Protein AF-A0A6A5GQJ5-F1 (afdb_monomer)

Structure (mmCIF, N/CA/C/O backbone):
data_AF-A0A6A5GQJ5-F1
#
_entry.id   AF-A0A6A5GQJ5-F1
#
loop_
_atom_site.group_PDB
_atom_site.id
_atom_site.type_symbol
_atom_site.label_atom_id
_atom_site.label_alt_id
_atom_site.label_comp_id
_atom_site.label_asym_id
_atom_site.label_entity_id
_atom_site.label_seq_id
_atom_site.pdbx_PDB_ins_code
_atom_site.Cartn_x
_atom_site.Cartn_y
_atom_site.Cartn_z
_atom_site.occupancy
_atom_site.B_iso_or_equiv
_atom_site.auth_seq_id
_atom_site.auth_comp_id
_atom_site.auth_asym_id
_atom_site.auth_atom_id
_atom_site.pdbx_PDB_model_num
ATOM 1 N N . MET A 1 1 ? 40.543 30.269 -75.747 1.00 40.38 1 MET A N 1
ATOM 2 C CA . MET A 1 1 ? 39.965 30.747 -74.471 1.00 40.38 1 MET A CA 1
ATOM 3 C C . MET A 1 1 ? 39.571 29.529 -73.646 1.00 40.38 1 MET A C 1
ATOM 5 O O . MET A 1 1 ? 38.671 28.810 -74.055 1.00 40.38 1 MET A O 1
ATOM 9 N N . ALA A 1 2 ? 40.295 29.225 -72.567 1.00 36.84 2 ALA A N 1
ATOM 10 C CA . ALA A 1 2 ? 40.010 28.065 -71.721 1.00 36.84 2 ALA A CA 1
ATOM 11 C C . ALA A 1 2 ? 39.085 28.476 -70.566 1.00 36.84 2 ALA A C 1
ATOM 13 O O . ALA A 1 2 ? 39.407 29.385 -69.804 1.00 36.84 2 ALA A O 1
ATOM 14 N N . VAL A 1 3 ? 37.930 27.817 -70.457 1.00 44.56 3 VAL A N 1
ATOM 15 C CA . VAL A 1 3 ? 36.966 28.002 -69.363 1.00 44.56 3 VAL A CA 1
ATOM 16 C C . VAL A 1 3 ? 37.614 27.539 -68.049 1.00 44.56 3 VAL A C 1
ATOM 18 O O . VAL A 1 3 ? 38.081 26.396 -67.987 1.00 44.56 3 VAL A O 1
ATOM 21 N N . PRO A 1 4 ? 37.658 28.365 -66.987 1.00 45.44 4 PRO A N 1
ATOM 22 C CA . PRO A 1 4 ? 38.284 27.961 -65.738 1.00 45.44 4 PRO A CA 1
ATOM 23 C C . PRO A 1 4 ? 37.435 26.884 -65.053 1.00 45.44 4 PRO A C 1
ATOM 25 O O . PRO A 1 4 ? 36.290 27.114 -64.655 1.00 45.44 4 PRO A O 1
ATOM 28 N N . ARG A 1 5 ? 38.010 25.683 -64.910 1.00 51.69 5 ARG A N 1
ATOM 29 C CA . ARG A 1 5 ? 37.449 24.592 -64.103 1.00 51.69 5 ARG A CA 1
ATOM 30 C C . ARG A 1 5 ? 37.358 25.062 -62.649 1.00 51.69 5 ARG A C 1
ATOM 32 O O . ARG A 1 5 ? 38.384 25.259 -62.000 1.00 51.69 5 ARG A O 1
ATOM 39 N N . ARG A 1 6 ? 36.135 25.238 -62.131 1.00 50.97 6 ARG A N 1
ATOM 40 C CA . ARG A 1 6 ? 35.896 25.460 -60.694 1.00 50.97 6 ARG A CA 1
ATOM 41 C C . ARG A 1 6 ? 36.585 24.347 -59.902 1.00 50.97 6 ARG A C 1
ATOM 43 O O . ARG A 1 6 ? 36.427 23.174 -60.231 1.00 50.97 6 ARG A O 1
ATOM 50 N N . SER A 1 7 ? 37.364 24.712 -58.884 1.00 52.75 7 SER A N 1
ATOM 51 C CA . SER A 1 7 ? 38.154 23.741 -58.129 1.00 52.75 7 SER A CA 1
ATOM 52 C C . SER A 1 7 ? 37.238 22.764 -57.379 1.00 52.75 7 SER A C 1
ATOM 54 O O . SER A 1 7 ? 36.313 23.166 -56.667 1.00 52.75 7 SER A O 1
ATOM 56 N N . ASN A 1 8 ? 37.513 21.462 -57.514 1.00 58.44 8 ASN A N 1
ATOM 57 C CA . ASN A 1 8 ? 36.807 20.381 -56.810 1.00 58.44 8 ASN A CA 1
ATOM 58 C C . ASN A 1 8 ? 36.740 20.609 -55.288 1.00 58.44 8 ASN A C 1
ATOM 60 O O . ASN A 1 8 ? 35.796 20.171 -54.636 1.00 58.44 8 ASN A O 1
ATOM 64 N N . ALA A 1 9 ? 37.693 21.357 -54.724 1.00 56.34 9 ALA A N 1
ATOM 65 C CA . ALA A 1 9 ? 37.729 21.717 -53.311 1.00 56.34 9 ALA A CA 1
ATOM 66 C C . ALA A 1 9 ? 36.534 22.585 -52.874 1.00 56.34 9 ALA A C 1
ATOM 68 O O . ALA A 1 9 ? 36.009 22.400 -51.778 1.00 56.34 9 ALA A O 1
ATOM 69 N N . GLN A 1 10 ? 36.068 23.506 -53.723 1.00 59.09 10 GLN A N 1
ATOM 70 C CA . GLN A 1 10 ? 34.941 24.385 -53.395 1.00 59.09 10 GLN A CA 1
ATOM 71 C C . GLN A 1 10 ? 33.600 23.638 -53.468 1.00 59.09 10 GLN A C 1
ATOM 73 O O . GLN A 1 10 ? 32.701 23.892 -52.668 1.00 59.09 10 GLN A O 1
ATOM 78 N N . SER A 1 11 ? 33.486 22.673 -54.386 1.00 61.00 11 SER A N 1
ATOM 79 C CA . SER A 1 11 ? 32.325 21.780 -54.489 1.00 61.00 11 SER A CA 1
ATOM 80 C C . SER A 1 11 ? 32.270 20.784 -53.322 1.00 61.00 11 SER A C 1
ATOM 82 O O . SER A 1 11 ? 31.215 20.617 -52.713 1.00 61.00 11 SER A O 1
ATOM 84 N N . MET A 1 12 ? 33.416 20.218 -52.929 1.00 58.31 12 MET A N 1
ATOM 85 C CA . MET A 1 12 ? 33.531 19.325 -51.770 1.00 58.31 12 MET A CA 1
ATOM 86 C C . MET A 1 12 ? 33.254 20.028 -50.436 1.00 58.31 12 MET A C 1
ATOM 88 O O . MET A 1 12 ? 32.604 19.446 -49.571 1.00 58.31 12 MET A O 1
ATOM 92 N N . ARG A 1 13 ? 33.685 21.288 -50.264 1.00 66.50 13 ARG A N 1
ATOM 93 C CA . ARG A 1 13 ? 33.354 22.080 -49.065 1.00 66.50 13 ARG A CA 1
ATOM 94 C C . ARG A 1 13 ? 31.853 22.324 -48.933 1.00 66.50 13 ARG A C 1
ATOM 96 O O . ARG A 1 13 ? 31.311 22.065 -47.868 1.00 66.50 13 ARG A O 1
ATOM 103 N N . ARG A 1 14 ? 31.169 22.698 -50.021 1.00 67.19 14 ARG A N 1
ATOM 104 C CA . ARG A 1 14 ? 29.704 22.865 -50.017 1.00 67.19 14 ARG A CA 1
ATOM 105 C C . ARG A 1 14 ? 28.973 21.559 -49.703 1.00 67.19 14 ARG A C 1
ATOM 107 O O . ARG A 1 14 ? 28.019 21.570 -48.938 1.00 67.19 14 ARG A O 1
ATOM 114 N N . LEU A 1 15 ? 29.441 20.429 -50.237 1.00 63.41 15 LEU A N 1
ATOM 115 C CA . LEU A 1 15 ? 28.898 19.101 -49.917 1.00 63.41 15 LEU A CA 1
ATOM 116 C C . LEU A 1 15 ? 29.061 18.745 -48.432 1.00 63.41 15 LEU A C 1
ATOM 118 O O . LEU A 1 15 ? 28.127 18.235 -47.819 1.00 63.41 15 LEU A O 1
ATOM 122 N N . MET A 1 16 ? 30.223 19.039 -47.846 1.00 65.62 16 MET A N 1
ATOM 123 C CA . MET A 1 16 ? 30.492 18.820 -46.421 1.00 65.62 16 MET A CA 1
ATOM 124 C C . MET A 1 16 ? 29.670 19.751 -45.521 1.00 65.62 16 MET A C 1
ATOM 126 O O . MET A 1 16 ? 29.183 19.315 -44.483 1.00 65.62 16 MET A O 1
ATOM 130 N N . GLU A 1 17 ? 29.494 21.015 -45.910 1.00 72.81 17 GLU A N 1
ATOM 131 C CA . GLU A 1 17 ? 28.665 21.990 -45.191 1.00 72.81 17 GLU A CA 1
ATOM 132 C C . GLU A 1 17 ? 27.184 21.608 -45.240 1.00 72.81 17 GLU A C 1
ATOM 134 O O . GLU A 1 17 ? 26.543 21.563 -44.195 1.00 72.81 17 GLU A O 1
ATOM 139 N N . MET A 1 18 ? 26.668 21.210 -46.408 1.00 67.56 18 MET A N 1
ATOM 140 C CA . MET A 1 18 ? 25.304 20.689 -46.544 1.00 67.56 18 MET A CA 1
ATOM 141 C C . MET A 1 18 ? 25.095 19.407 -45.734 1.00 67.56 18 MET A C 1
ATOM 143 O O . MET A 1 18 ? 24.030 19.215 -45.152 1.00 67.56 18 MET A O 1
ATOM 147 N N . LYS A 1 19 ? 26.103 18.526 -45.675 1.00 64.69 19 LYS A N 1
ATOM 148 C CA . LYS A 1 19 ? 26.047 17.309 -44.858 1.00 64.69 19 LYS A CA 1
ATOM 149 C C . LYS A 1 19 ? 26.016 17.645 -43.365 1.00 64.69 19 LYS A C 1
ATOM 151 O O . LYS A 1 19 ? 25.159 17.124 -42.667 1.00 64.69 19 LYS A O 1
ATOM 156 N N . LYS A 1 20 ? 26.856 18.579 -42.907 1.00 68.06 20 LYS A N 1
ATOM 157 C CA . LYS A 1 20 ? 26.864 19.063 -41.516 1.00 68.06 20 LYS A CA 1
ATOM 158 C C . LYS A 1 20 ? 25.584 19.801 -41.128 1.00 68.06 20 LYS A C 1
ATOM 160 O O . LYS A 1 20 ? 25.113 19.639 -40.011 1.00 68.06 20 LYS A O 1
ATOM 165 N N . GLU A 1 21 ? 25.013 20.613 -42.016 1.00 64.75 21 GLU A N 1
ATOM 166 C CA . GLU A 1 21 ? 23.711 21.251 -41.780 1.00 64.75 21 GLU A CA 1
ATOM 167 C C . GLU A 1 21 ? 22.582 20.228 -41.708 1.00 64.75 21 GLU A C 1
ATOM 169 O O . GLU A 1 21 ? 21.674 20.375 -40.894 1.00 64.75 21 GLU A O 1
ATOM 174 N N . LYS A 1 22 ? 22.632 19.191 -42.548 1.00 59.47 22 LYS A N 1
ATOM 175 C CA . LYS A 1 22 ? 21.657 18.104 -42.527 1.00 59.47 22 LYS A CA 1
ATOM 176 C C . LYS A 1 22 ? 21.783 17.267 -41.255 1.00 59.47 22 LYS A C 1
ATOM 178 O O . LYS A 1 22 ? 20.766 17.013 -40.629 1.00 59.47 22 LYS A O 1
ATOM 183 N N . GLU A 1 23 ? 23.003 16.943 -40.834 1.00 55.94 23 GLU A N 1
ATOM 184 C CA . GLU A 1 23 ? 23.295 16.254 -39.569 1.00 55.94 23 GLU A CA 1
ATOM 185 C C . GLU A 1 23 ? 22.835 17.088 -38.361 1.00 55.94 23 GLU A C 1
ATOM 187 O O . GLU A 1 23 ? 22.141 16.566 -37.497 1.00 55.94 23 GLU A O 1
ATOM 192 N N . LYS A 1 24 ? 23.096 18.404 -38.339 1.00 59.88 24 LYS A N 1
ATOM 193 C CA . LYS A 1 24 ? 22.596 19.301 -37.279 1.00 59.88 24 LYS A CA 1
ATOM 194 C C . LYS A 1 24 ? 21.072 19.408 -37.247 1.00 59.88 24 LYS A C 1
ATOM 196 O O . LYS A 1 24 ? 20.485 19.385 -36.172 1.00 59.88 24 LYS A O 1
ATOM 201 N N . LYS A 1 25 ? 20.422 19.527 -38.409 1.00 57.03 25 LYS A N 1
ATOM 202 C CA . LYS A 1 25 ? 18.953 19.552 -38.499 1.00 57.03 25 LYS A CA 1
ATOM 203 C C . LYS A 1 25 ? 18.345 18.209 -38.104 1.00 57.03 25 LYS A C 1
ATOM 205 O O . LYS A 1 25 ? 17.280 18.198 -37.502 1.00 57.03 25 LYS A O 1
ATOM 210 N N . GLU A 1 26 ? 18.999 17.096 -38.427 1.00 55.31 26 GLU A N 1
ATOM 211 C CA . GLU A 1 26 ? 18.594 15.759 -37.992 1.00 55.31 26 GLU A CA 1
ATOM 212 C C . GLU A 1 26 ? 18.759 15.600 -36.472 1.00 55.31 26 GLU A C 1
ATOM 214 O O . GLU A 1 26 ? 17.816 15.139 -35.843 1.00 55.31 26 GLU A O 1
ATOM 219 N N . GLU A 1 27 ? 19.847 16.083 -35.860 1.00 53.62 27 GLU A N 1
ATOM 220 C CA . GLU A 1 27 ? 20.038 16.093 -34.396 1.00 53.62 27 GLU A CA 1
ATOM 221 C C . GLU A 1 27 ? 19.019 16.986 -33.664 1.00 53.62 27 GLU A C 1
ATOM 223 O O . GLU A 1 27 ? 18.474 16.609 -32.624 1.00 53.62 27 GLU A O 1
ATOM 228 N N . GLU A 1 28 ? 18.729 18.172 -34.199 1.00 56.31 28 GLU A N 1
ATOM 229 C CA . GLU A 1 28 ? 17.751 19.104 -33.626 1.00 56.31 28 GLU A CA 1
ATOM 230 C C . GLU A 1 28 ? 16.314 18.567 -33.764 1.00 56.31 28 GLU A C 1
ATOM 232 O O . GLU A 1 28 ? 15.511 18.654 -32.832 1.00 56.31 28 GLU A O 1
ATOM 237 N N . TYR A 1 29 ? 16.005 17.925 -34.895 1.00 55.72 29 TYR A N 1
ATOM 238 C CA . TYR A 1 29 ? 14.722 17.269 -35.152 1.00 55.72 29 TYR A CA 1
ATOM 239 C C . TYR A 1 29 ? 14.556 15.969 -34.353 1.00 55.72 29 TYR A C 1
ATOM 241 O O . TYR A 1 29 ? 13.459 15.670 -33.888 1.00 55.72 29 TYR A O 1
ATOM 249 N N . GLU A 1 30 ? 15.633 15.213 -34.138 1.00 53.03 30 GLU A N 1
ATOM 250 C CA . GLU A 1 30 ? 15.632 14.006 -33.315 1.00 53.03 30 GLU A CA 1
ATOM 251 C C . GLU A 1 30 ? 15.437 14.356 -31.836 1.00 53.03 30 GLU A C 1
ATOM 253 O O . GLU A 1 30 ? 14.787 13.596 -31.126 1.00 53.03 30 GLU A O 1
ATOM 258 N N . ASN A 1 31 ? 15.898 15.523 -31.366 1.00 52.84 31 ASN A N 1
ATOM 259 C CA . ASN A 1 31 ? 15.748 15.999 -29.982 1.00 52.84 31 ASN A CA 1
ATOM 260 C C . ASN A 1 31 ? 14.409 16.671 -29.642 1.00 52.84 31 ASN A C 1
ATOM 262 O O . ASN A 1 31 ? 14.115 16.864 -28.460 1.00 52.84 31 ASN A O 1
ATOM 266 N N . ARG A 1 32 ? 13.565 16.958 -30.634 1.00 60.09 32 ARG A N 1
ATOM 267 C CA . ARG A 1 32 ? 12.245 17.562 -30.431 1.00 60.09 32 ARG A CA 1
ATOM 268 C C . ARG A 1 32 ? 11.226 16.539 -29.909 1.00 60.09 32 ARG A C 1
ATOM 270 O O . ARG A 1 32 ? 11.157 15.413 -30.395 1.00 60.09 32 ARG A O 1
ATOM 277 N N . ILE A 1 33 ? 10.411 16.940 -28.930 1.00 57.16 33 ILE A N 1
ATOM 278 C CA . ILE A 1 33 ? 9.284 16.126 -28.448 1.00 57.16 33 ILE A CA 1
ATOM 279 C C . ILE A 1 33 ? 8.172 16.168 -29.509 1.00 57.16 33 ILE A C 1
ATOM 281 O O . ILE A 1 33 ? 7.728 17.271 -29.849 1.00 57.16 33 ILE A O 1
ATOM 285 N N . PRO A 1 34 ? 7.717 15.013 -30.032 1.00 62.88 34 PRO A N 1
ATOM 286 C CA . PRO A 1 34 ? 6.643 14.980 -31.011 1.00 62.88 34 PRO A CA 1
ATOM 287 C C . PRO A 1 34 ? 5.318 15.399 -30.368 1.00 62.88 34 PRO A C 1
ATOM 289 O O . PRO A 1 34 ? 4.983 15.021 -29.245 1.00 62.88 34 PRO A O 1
ATOM 292 N N . THR A 1 35 ? 4.552 16.195 -31.096 1.00 65.75 35 THR A N 1
ATOM 293 C CA . THR A 1 35 ? 3.187 16.577 -30.740 1.00 65.75 35 THR A CA 1
ATOM 294 C C . THR A 1 35 ? 2.240 15.386 -30.882 1.00 65.75 35 TH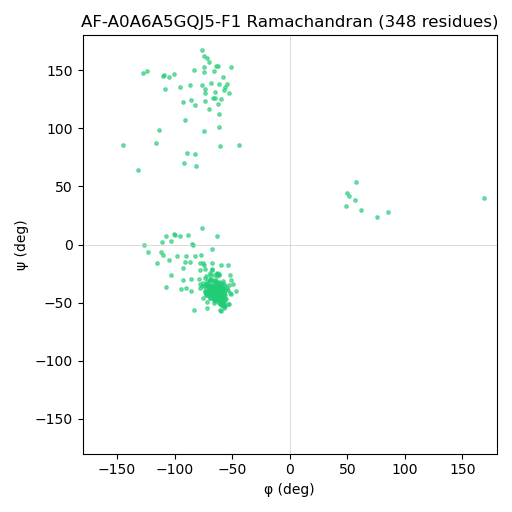R A C 1
ATOM 296 O O . THR A 1 35 ? 2.478 14.465 -31.665 1.00 65.75 35 THR A O 1
ATOM 299 N N . LEU A 1 36 ? 1.105 15.422 -30.175 1.00 59.03 36 LEU A N 1
ATOM 300 C CA . LEU A 1 36 ? 0.073 14.384 -30.287 1.00 59.03 36 LEU A CA 1
ATOM 301 C C . LEU A 1 36 ? -0.379 14.170 -31.744 1.00 59.03 36 LEU A C 1
ATOM 303 O O . LEU A 1 36 ? -0.592 13.038 -32.167 1.00 59.03 36 LEU A O 1
ATOM 307 N N . ALA A 1 37 ? -0.469 15.246 -32.532 1.00 64.44 37 ALA A N 1
ATOM 308 C CA . ALA A 1 37 ? -0.822 15.176 -33.947 1.00 64.44 37 ALA A CA 1
ATOM 309 C C . ALA A 1 37 ? 0.221 14.405 -34.777 1.00 64.44 37 ALA A C 1
ATOM 311 O O . ALA A 1 37 ? -0.154 13.597 -35.627 1.00 64.44 37 ALA A O 1
ATOM 312 N N . GLU A 1 38 ? 1.513 14.608 -34.510 1.00 66.12 38 GLU A N 1
ATOM 313 C CA . GLU A 1 38 ? 2.607 13.880 -35.166 1.00 66.12 38 GLU A CA 1
ATOM 314 C C . GLU A 1 38 ? 2.590 12.395 -34.772 1.00 66.12 38 GLU A C 1
ATOM 316 O O . GLU A 1 38 ? 2.702 11.532 -35.640 1.00 66.12 38 GLU A O 1
ATOM 321 N N . MET A 1 39 ? 2.340 12.078 -33.498 1.00 66.19 39 MET A N 1
ATOM 322 C CA . MET A 1 39 ? 2.230 10.691 -33.024 1.00 66.19 39 MET A CA 1
ATOM 323 C C . MET A 1 39 ? 1.040 9.945 -33.638 1.00 66.19 39 MET A C 1
ATOM 325 O O . MET A 1 39 ? 1.181 8.818 -34.119 1.00 66.19 39 MET A O 1
ATOM 329 N N . CYS A 1 40 ? -0.142 10.569 -33.650 1.00 69.12 40 CYS A N 1
ATOM 330 C CA . CYS A 1 40 ? -1.332 9.990 -34.269 1.00 69.12 40 CYS A CA 1
ATOM 331 C C . CYS A 1 40 ? -1.127 9.779 -35.775 1.00 69.12 40 CYS A C 1
ATOM 333 O O . CYS A 1 40 ? -1.502 8.731 -36.304 1.00 69.12 40 CYS A O 1
ATOM 335 N N . SER A 1 41 ? -0.480 10.731 -36.452 1.00 74.00 41 SER A N 1
ATOM 336 C CA . SER A 1 41 ? -0.187 10.649 -37.887 1.00 74.00 41 SER A CA 1
ATOM 337 C C . SER A 1 41 ? 0.833 9.554 -38.210 1.00 74.00 41 SER A C 1
ATOM 339 O O . SER A 1 41 ? 0.627 8.794 -39.156 1.00 74.00 41 SER A O 1
ATOM 341 N N . SER A 1 42 ? 1.881 9.392 -37.395 1.00 75.38 42 SER A N 1
ATOM 342 C CA . SER A 1 42 ? 2.863 8.303 -37.524 1.00 75.38 42 SER A CA 1
ATOM 343 C C . SER A 1 42 ? 2.251 6.923 -37.273 1.00 75.38 42 SER A C 1
ATOM 345 O O . SER A 1 42 ? 2.510 5.985 -38.032 1.00 75.38 42 SER A O 1
ATOM 347 N N . SER A 1 43 ? 1.382 6.792 -36.266 1.00 75.94 43 SER A N 1
ATOM 348 C CA . SER A 1 43 ? 0.665 5.541 -35.981 1.00 75.94 43 SER A CA 1
ATOM 349 C C . SER A 1 43 ? -0.284 5.157 -37.121 1.00 75.94 43 SER A C 1
ATOM 351 O O . SER A 1 43 ? -0.292 4.011 -37.589 1.00 75.94 43 SER A O 1
ATOM 353 N N . PHE A 1 44 ? -1.028 6.137 -37.643 1.00 77.81 44 PHE A N 1
ATOM 354 C CA . PHE A 1 44 ? -1.892 5.951 -38.803 1.00 77.81 44 PHE A CA 1
ATOM 355 C C . PHE A 1 44 ? -1.091 5.552 -40.051 1.00 77.81 44 PHE A C 1
ATOM 357 O O . PHE A 1 44 ? -1.413 4.551 -40.694 1.00 77.81 44 PHE A O 1
ATOM 364 N N . ALA A 1 45 ? -0.007 6.271 -40.359 1.00 79.25 45 ALA A N 1
ATOM 365 C CA . ALA A 1 45 ? 0.859 5.987 -41.502 1.00 79.25 45 ALA A CA 1
ATOM 366 C C . ALA A 1 45 ? 1.495 4.590 -41.414 1.00 79.25 45 ALA A C 1
ATOM 368 O O . ALA A 1 45 ? 1.511 3.853 -42.399 1.00 79.25 45 ALA A O 1
ATOM 369 N N . THR A 1 46 ? 1.949 4.185 -40.226 1.00 78.94 46 THR A N 1
ATOM 370 C CA . THR A 1 46 ? 2.525 2.854 -39.975 1.00 78.94 46 THR A CA 1
ATOM 371 C C . THR A 1 46 ? 1.497 1.744 -40.174 1.00 78.94 46 THR A C 1
ATOM 373 O O . THR A 1 46 ? 1.782 0.721 -40.801 1.00 78.94 46 THR A O 1
ATOM 376 N N . THR A 1 47 ? 0.283 1.944 -39.663 1.00 78.75 47 THR A N 1
ATOM 377 C CA . THR A 1 47 ? -0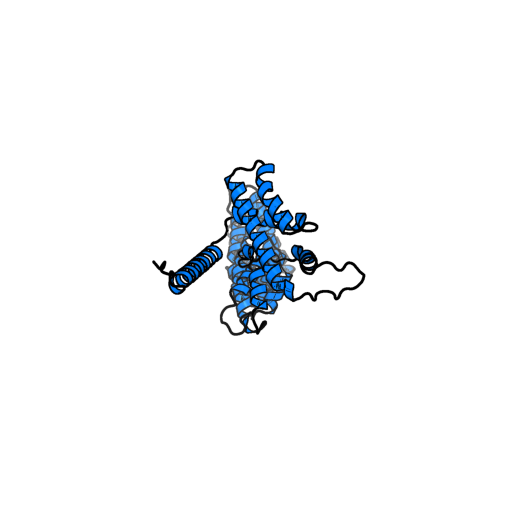.819 0.984 -39.805 1.00 78.75 47 THR A CA 1
ATOM 378 C C . THR A 1 47 ? -1.223 0.836 -41.268 1.00 78.75 47 THR A C 1
ATOM 380 O O . THR A 1 47 ? -1.350 -0.283 -41.771 1.00 78.75 47 THR A O 1
ATOM 383 N N . LEU A 1 48 ? -1.357 1.955 -41.984 1.00 78.00 48 LEU A N 1
ATOM 384 C CA . LEU A 1 48 ? -1.670 1.952 -43.408 1.00 78.00 48 LEU A CA 1
ATOM 385 C C . LEU A 1 48 ? -0.570 1.255 -44.219 1.00 78.00 48 LEU A C 1
ATOM 387 O O . LEU A 1 48 ? -0.873 0.401 -45.053 1.00 78.00 48 LEU A O 1
ATOM 391 N N . PHE A 1 49 ? 0.697 1.562 -43.929 1.00 80.69 49 PHE A N 1
ATOM 392 C CA . PHE A 1 49 ? 1.848 0.920 -44.555 1.00 80.69 49 PHE A CA 1
ATOM 393 C C . PHE A 1 49 ? 1.820 -0.595 -44.348 1.00 80.69 49 PHE A C 1
ATOM 395 O O . PHE A 1 49 ? 1.834 -1.332 -45.330 1.00 80.69 49 PHE A O 1
ATOM 402 N N . ARG A 1 50 ? 1.687 -1.077 -43.104 1.00 77.50 50 ARG A N 1
ATOM 403 C CA . ARG A 1 50 ? 1.624 -2.517 -42.787 1.00 77.50 50 ARG A CA 1
ATOM 404 C C . ARG A 1 50 ? 0.487 -3.231 -43.516 1.00 77.50 50 ARG A C 1
ATOM 406 O O . ARG A 1 50 ? 0.690 -4.323 -44.046 1.00 77.50 50 ARG A O 1
ATOM 413 N N . ASN A 1 51 ? -0.683 -2.601 -43.593 1.00 75.88 51 ASN A N 1
ATOM 414 C CA . ASN A 1 51 ? -1.847 -3.178 -44.261 1.00 75.88 51 ASN A CA 1
ATOM 415 C C . ASN A 1 51 ? -1.677 -3.251 -45.786 1.00 75.88 51 ASN A C 1
ATOM 417 O O . ASN A 1 51 ? -2.119 -4.215 -46.411 1.00 75.88 51 ASN A O 1
ATOM 421 N N . LYS A 1 52 ? -1.035 -2.251 -46.399 1.00 75.81 52 LYS A N 1
ATOM 422 C CA . LYS A 1 52 ? -0.927 -2.130 -47.861 1.00 75.81 52 LYS A CA 1
ATOM 423 C C . LYS A 1 52 ? 0.334 -2.777 -48.445 1.00 75.81 52 LYS A C 1
ATOM 425 O O . LYS A 1 52 ? 0.295 -3.266 -49.574 1.00 75.81 52 LYS A O 1
ATOM 430 N N . ILE A 1 53 ? 1.439 -2.821 -47.698 1.00 74.06 53 ILE A N 1
ATOM 431 C CA . ILE A 1 53 ? 2.740 -3.303 -48.191 1.00 74.06 53 ILE A CA 1
ATOM 432 C C . ILE A 1 53 ? 2.799 -4.828 -48.366 1.00 74.06 53 ILE A C 1
ATOM 434 O O . ILE A 1 53 ? 3.592 -5.328 -49.166 1.00 74.06 53 ILE A O 1
ATOM 438 N N . ARG A 1 54 ? 1.917 -5.573 -47.679 1.00 63.88 54 ARG A N 1
ATOM 439 C CA . ARG A 1 54 ? 1.924 -7.047 -47.600 1.00 63.88 54 ARG A CA 1
ATOM 440 C C . ARG A 1 54 ? 2.037 -7.743 -48.961 1.00 63.88 54 ARG A C 1
ATOM 442 O O . ARG A 1 54 ? 2.700 -8.768 -49.055 1.00 63.88 54 ARG A O 1
ATOM 449 N N . TRP A 1 55 ? 1.454 -7.161 -50.013 1.00 61.41 55 TRP A N 1
ATOM 450 C CA . TRP A 1 55 ? 1.512 -7.704 -51.378 1.00 61.41 55 TRP A CA 1
ATOM 451 C C . TRP A 1 55 ? 2.019 -6.707 -52.435 1.00 61.41 55 TRP A C 1
ATOM 453 O O . TRP A 1 55 ? 2.200 -7.092 -53.587 1.00 61.41 55 TRP A O 1
ATOM 463 N N . ARG A 1 56 ? 2.353 -5.457 -52.069 1.00 70.19 56 ARG A N 1
ATOM 464 C CA . ARG A 1 56 ? 2.783 -4.390 -53.007 1.00 70.19 56 ARG A CA 1
ATOM 465 C C . ARG A 1 56 ? 4.267 -4.030 -52.897 1.00 70.19 56 ARG A C 1
ATOM 467 O O . ARG A 1 56 ? 4.823 -4.052 -51.800 1.00 70.19 56 ARG A O 1
ATOM 474 N N . LYS A 1 57 ? 4.913 -3.680 -54.017 1.00 73.75 57 LYS A N 1
ATOM 475 C CA . LYS A 1 57 ? 6.294 -3.172 -53.987 1.00 73.75 57 LYS A CA 1
ATOM 476 C C . LYS A 1 57 ? 6.335 -1.827 -53.265 1.00 73.75 57 LYS A C 1
ATOM 478 O O . LYS A 1 57 ? 5.391 -1.042 -53.344 1.00 73.75 57 LYS A O 1
ATOM 483 N N . LEU A 1 58 ? 7.458 -1.537 -52.609 1.00 73.25 58 LEU A N 1
ATOM 484 C CA . LEU A 1 58 ? 7.656 -0.283 -51.878 1.00 73.25 58 LEU A CA 1
ATOM 485 C C . LEU A 1 58 ? 7.515 0.955 -52.784 1.00 73.25 58 LEU A C 1
ATOM 487 O O . LEU A 1 58 ? 7.015 1.984 -52.344 1.00 73.25 58 LEU A O 1
ATOM 491 N N . THR A 1 59 ? 7.916 0.846 -54.055 1.00 76.12 59 THR A N 1
ATOM 492 C CA . THR A 1 59 ? 7.769 1.897 -55.077 1.00 76.12 59 THR A CA 1
ATOM 493 C C . THR A 1 59 ? 6.314 2.176 -55.429 1.00 76.12 59 THR A C 1
ATOM 495 O O . THR A 1 59 ? 5.928 3.336 -55.540 1.00 76.12 59 THR A O 1
ATOM 498 N N . ASP A 1 60 ? 5.508 1.123 -55.559 1.00 78.25 60 ASP A N 1
ATOM 499 C CA . ASP A 1 60 ? 4.100 1.224 -55.949 1.00 78.25 60 ASP A CA 1
ATO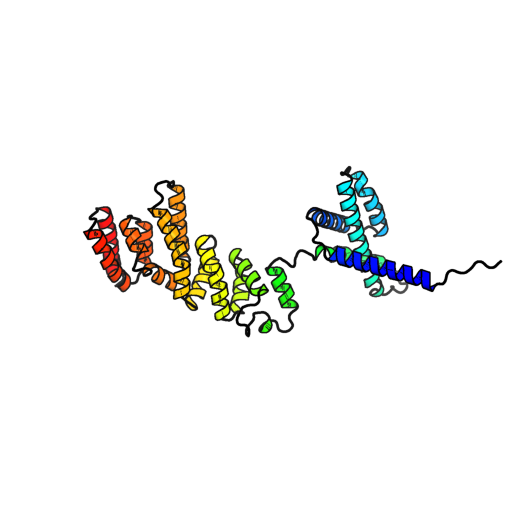M 500 C C . ASP A 1 60 ? 3.291 1.820 -54.796 1.00 78.25 60 ASP A C 1
ATOM 502 O O . ASP A 1 60 ? 2.467 2.709 -54.995 1.00 78.25 60 ASP A O 1
ATOM 506 N N . LEU A 1 61 ? 3.605 1.396 -53.566 1.00 76.06 61 LEU A N 1
ATOM 507 C CA . LEU A 1 61 ? 3.030 1.984 -52.364 1.00 76.06 61 LEU A CA 1
ATOM 508 C C . LEU A 1 61 ? 3.447 3.452 -52.206 1.00 76.06 61 LEU A C 1
ATOM 510 O O . LEU A 1 61 ? 2.609 4.292 -51.907 1.00 76.06 61 LEU A O 1
ATOM 514 N N . ALA A 1 62 ? 4.715 3.793 -52.447 1.00 75.38 62 ALA A N 1
ATOM 515 C CA . ALA A 1 62 ? 5.174 5.181 -52.393 1.00 75.38 62 ALA A CA 1
ATOM 516 C C . ALA A 1 62 ? 4.463 6.082 -53.416 1.00 75.38 62 ALA A C 1
ATOM 518 O O . ALA A 1 62 ? 4.253 7.262 -53.144 1.00 75.38 62 ALA A O 1
ATOM 519 N N . PHE A 1 63 ? 4.095 5.537 -54.579 1.00 78.88 63 PHE A N 1
ATOM 520 C CA . PHE A 1 63 ? 3.324 6.258 -55.585 1.00 78.88 63 PHE A CA 1
ATOM 521 C C . PHE A 1 63 ? 1.869 6.464 -55.141 1.00 78.88 63 PHE A C 1
ATOM 523 O O . PHE A 1 63 ? 1.399 7.593 -55.143 1.00 78.88 63 PHE A O 1
ATOM 530 N N . GLU A 1 64 ? 1.180 5.415 -54.683 1.00 77.62 64 GLU A N 1
ATOM 531 C CA . GLU A 1 64 ? -0.206 5.497 -54.184 1.00 77.62 64 GLU A CA 1
ATOM 532 C C . GLU A 1 64 ? -0.334 6.457 -52.992 1.00 77.62 64 GLU A C 1
ATOM 534 O O . GLU A 1 64 ? -1.234 7.292 -52.959 1.00 77.62 64 GLU A O 1
ATOM 539 N N . LEU A 1 65 ? 0.599 6.395 -52.036 1.00 72.62 65 LEU A N 1
ATOM 540 C CA . LEU A 1 65 ? 0.564 7.233 -50.834 1.00 72.62 65 LEU A CA 1
ATOM 541 C C . LEU A 1 65 ? 0.688 8.733 -51.139 1.00 72.62 65 LEU A C 1
ATOM 543 O O . LEU A 1 65 ? 0.170 9.539 -50.371 1.00 72.62 65 LEU A O 1
ATOM 547 N N . ARG A 1 66 ? 1.302 9.118 -52.267 1.00 72.75 66 ARG A N 1
ATOM 548 C CA . ARG A 1 66 ? 1.361 10.524 -52.707 1.00 72.75 66 ARG A CA 1
ATOM 549 C C . ARG A 1 66 ? 0.009 11.081 -53.146 1.00 72.75 66 ARG A C 1
ATOM 551 O O . ARG A 1 66 ? -0.183 12.285 -53.054 1.00 72.75 66 ARG A O 1
ATOM 558 N N . TYR A 1 67 ? -0.899 10.224 -53.607 1.00 73.38 67 TYR A N 1
ATOM 559 C CA . TYR A 1 67 ? -2.235 10.611 -54.080 1.00 73.38 67 TYR A CA 1
ATOM 560 C C . TYR A 1 67 ? -3.342 10.258 -53.077 1.00 73.38 67 TYR A C 1
ATOM 562 O O . TYR A 1 67 ? -4.453 10.776 -53.156 1.00 73.38 67 TYR A O 1
ATOM 570 N N . PHE A 1 68 ? -3.027 9.428 -52.081 1.00 68.44 68 PHE A N 1
ATOM 571 C CA . PHE A 1 68 ? -3.955 8.976 -51.045 1.00 68.44 68 PHE A CA 1
ATOM 572 C C . PHE A 1 68 ? -4.583 10.124 -50.237 1.00 68.44 68 PHE A C 1
ATOM 574 O O . PHE A 1 68 ? -5.728 10.028 -49.796 1.00 68.44 68 PHE A O 1
ATOM 581 N N . SER A 1 69 ? -3.865 11.235 -50.045 1.00 64.38 69 SER A N 1
ATOM 582 C CA . SER A 1 69 ? -4.389 12.402 -49.326 1.00 64.38 69 SER A CA 1
ATOM 583 C C . SER A 1 69 ? -5.490 13.141 -50.090 1.00 64.38 69 SER A C 1
ATOM 585 O O . SER A 1 69 ? -6.370 13.734 -49.457 1.00 64.38 69 SER A O 1
ATOM 587 N N . ASP A 1 70 ? -5.448 13.100 -51.423 1.00 66.31 70 ASP A N 1
ATOM 588 C CA . ASP A 1 70 ? -6.372 13.820 -52.304 1.00 66.31 70 ASP A CA 1
ATOM 589 C C . ASP A 1 70 ? -7.723 13.100 -52.398 1.00 66.31 70 ASP A C 1
ATOM 591 O O . ASP A 1 70 ? -8.774 13.743 -52.415 1.00 66.31 70 ASP A O 1
ATOM 595 N N . GLU A 1 71 ? -7.716 11.765 -52.340 1.00 69.00 71 GLU A N 1
ATOM 596 C CA . GLU A 1 71 ? -8.928 10.933 -52.332 1.00 69.00 71 GLU A CA 1
ATOM 597 C C . GLU A 1 71 ? -9.766 11.110 -51.054 1.00 69.00 71 GLU A C 1
ATOM 599 O O . GLU A 1 71 ? -10.995 11.037 -51.093 1.00 69.00 71 GLU A O 1
ATOM 604 N N . LEU A 1 72 ? -9.120 11.391 -49.916 1.00 67.25 72 LEU A N 1
ATOM 605 C CA . LEU A 1 72 ? -9.772 11.481 -48.604 1.00 67.25 72 LEU A CA 1
ATOM 606 C C . LEU A 1 72 ? -10.404 12.850 -48.293 1.00 67.25 72 LEU A C 1
ATOM 608 O O . LEU A 1 72 ? -10.975 13.017 -47.216 1.00 67.25 72 LEU A O 1
ATOM 612 N N . LYS A 1 73 ? -10.308 13.834 -49.203 1.00 75.19 73 LYS A N 1
ATOM 613 C CA . LYS A 1 73 ? -10.833 15.209 -49.025 1.00 75.19 73 LYS A CA 1
ATOM 614 C C . LYS A 1 73 ? -10.436 15.860 -47.686 1.00 75.19 73 LYS A C 1
ATOM 616 O O . LYS A 1 73 ? -11.202 16.629 -47.104 1.00 75.19 73 LYS A O 1
ATOM 621 N N . LEU A 1 74 ? -9.250 15.538 -47.173 1.00 73.00 74 LEU A N 1
ATOM 622 C CA . LEU A 1 74 ? -8.783 16.044 -45.885 1.00 73.00 74 LEU A CA 1
ATOM 623 C C . LEU A 1 74 ? -8.357 17.521 -45.979 1.00 73.00 74 LEU A C 1
ATOM 625 O O . LEU A 1 74 ? -7.896 17.971 -47.028 1.00 73.00 74 LEU A O 1
ATOM 629 N N . PRO A 1 75 ? -8.430 18.287 -44.876 1.00 79.31 75 PRO A N 1
ATOM 630 C CA . PRO A 1 75 ? -7.841 19.620 -44.817 1.00 79.31 75 PRO A CA 1
ATOM 631 C C . PRO A 1 75 ? -6.339 19.602 -45.150 1.00 79.31 75 PRO A C 1
ATOM 633 O O . PRO A 1 75 ? -5.591 18.787 -44.604 1.00 79.31 75 PRO A O 1
ATOM 636 N N . LYS A 1 76 ? -5.877 20.551 -45.979 1.00 78.62 76 LYS A N 1
ATOM 637 C CA . LYS A 1 76 ? -4.471 20.663 -46.433 1.00 78.62 76 LYS A CA 1
ATOM 638 C C . LYS A 1 76 ? -3.410 20.542 -45.321 1.00 78.62 76 LYS A C 1
ATOM 640 O O . LYS A 1 76 ? -2.398 19.884 -45.558 1.00 78.62 76 LYS A O 1
ATOM 645 N N . PRO A 1 77 ? -3.592 21.118 -44.112 1.00 75.75 77 PRO A N 1
ATOM 646 C CA . PRO A 1 77 ? -2.618 20.957 -43.029 1.00 75.75 77 PRO A CA 1
ATOM 647 C C . PRO A 1 77 ? -2.465 19.502 -42.571 1.00 75.75 77 PRO A C 1
ATOM 649 O O . PRO A 1 77 ? -1.355 19.047 -42.322 1.00 75.75 77 PRO A O 1
ATOM 652 N N . ILE A 1 78 ? -3.572 18.758 -42.512 1.00 72.06 78 ILE A N 1
ATOM 653 C CA . ILE A 1 78 ? -3.587 17.348 -42.107 1.00 72.06 78 ILE A CA 1
ATOM 654 C C . ILE A 1 78 ? -2.997 16.478 -43.218 1.00 72.06 78 ILE A C 1
ATOM 656 O O . ILE A 1 78 ? -2.205 15.584 -42.934 1.00 72.06 78 ILE A O 1
ATOM 660 N N . GLN A 1 79 ? -3.316 16.777 -44.482 1.00 75.12 79 GLN A N 1
ATOM 661 C CA . GLN A 1 79 ? -2.709 16.102 -45.634 1.00 75.12 79 GLN A CA 1
ATOM 662 C C . GLN A 1 79 ? -1.184 16.217 -45.602 1.00 75.12 79 GLN A C 1
ATOM 664 O O . GLN A 1 79 ? -0.492 15.215 -45.754 1.00 75.12 79 GLN A O 1
ATOM 669 N N . LYS A 1 80 ? -0.662 17.421 -45.341 1.00 79.06 80 LYS A N 1
ATOM 670 C CA . LYS A 1 80 ? 0.780 17.662 -45.263 1.00 79.06 80 LYS A CA 1
ATOM 671 C C . LYS A 1 80 ? 1.443 16.836 -44.156 1.00 79.06 80 LYS A C 1
ATOM 673 O O . LYS A 1 80 ? 2.435 16.169 -44.425 1.00 79.06 80 LYS A O 1
ATOM 678 N N . ILE A 1 81 ? 0.871 16.827 -42.950 1.00 78.31 81 ILE A N 1
ATOM 679 C CA . ILE A 1 81 ? 1.409 16.055 -41.815 1.00 78.31 81 ILE A CA 1
ATOM 680 C C . ILE A 1 81 ? 1.385 14.549 -42.118 1.00 78.31 81 ILE A C 1
ATOM 682 O O . ILE A 1 81 ? 2.362 13.848 -41.868 1.00 78.31 81 ILE A O 1
ATOM 686 N N . LEU A 1 82 ? 0.293 14.042 -42.698 1.00 75.56 82 LEU A N 1
ATOM 687 C CA . LEU A 1 82 ? 0.179 12.629 -43.061 1.00 75.56 82 LEU A CA 1
ATOM 688 C C . LEU A 1 82 ? 1.181 12.225 -44.146 1.00 75.56 82 LEU A C 1
ATOM 690 O O . LEU A 1 82 ? 1.801 11.169 -44.024 1.00 75.56 82 LEU A O 1
ATOM 694 N N . LEU A 1 83 ? 1.368 13.058 -45.174 1.00 80.69 83 LEU A N 1
ATOM 695 C CA . LEU A 1 83 ? 2.363 12.830 -46.223 1.00 80.69 83 LEU A CA 1
ATOM 696 C C . LEU A 1 83 ? 3.778 12.785 -45.637 1.00 80.69 83 LEU A C 1
ATOM 698 O O . LEU A 1 83 ? 4.521 11.848 -45.918 1.00 80.69 83 LEU A O 1
ATOM 702 N N . GLU A 1 84 ? 4.125 13.726 -44.757 1.00 81.69 84 GLU A N 1
ATOM 703 C CA . GLU A 1 84 ? 5.418 13.741 -44.062 1.00 81.69 84 GLU A CA 1
ATOM 704 C C . GLU A 1 84 ? 5.617 12.473 -43.205 1.00 81.69 84 GLU A C 1
ATOM 706 O O . GLU A 1 84 ? 6.662 11.819 -43.280 1.00 81.69 84 GLU A O 1
ATOM 711 N N . SER A 1 85 ? 4.604 12.052 -42.437 1.00 79.25 85 SER A N 1
ATOM 712 C CA . SER A 1 85 ? 4.642 10.798 -41.667 1.00 79.25 85 SER A CA 1
ATOM 713 C C . SER A 1 85 ? 4.806 9.562 -42.563 1.00 79.25 85 SER A C 1
ATOM 715 O O . SER A 1 85 ? 5.564 8.652 -42.227 1.00 79.25 85 SER A O 1
ATOM 717 N N . MET A 1 86 ? 4.147 9.519 -43.722 1.00 81.06 86 MET A N 1
ATOM 718 C CA . MET A 1 86 ? 4.280 8.423 -44.688 1.00 81.06 86 MET A CA 1
ATOM 719 C C . MET A 1 86 ? 5.663 8.381 -45.338 1.00 81.06 86 MET A C 1
ATOM 721 O O . MET A 1 86 ? 6.252 7.307 -45.462 1.00 81.06 86 MET A O 1
ATOM 725 N N . GLU A 1 87 ? 6.218 9.530 -45.717 1.00 82.81 87 GLU A N 1
ATOM 726 C CA . GLU A 1 87 ? 7.578 9.621 -46.253 1.00 82.81 87 GLU A CA 1
ATOM 727 C C . GLU A 1 87 ? 8.615 9.120 -45.246 1.00 82.81 87 GLU A C 1
ATOM 729 O O . GLU A 1 87 ? 9.553 8.410 -45.618 1.00 82.81 87 GLU A O 1
ATOM 734 N N . ASN A 1 88 ? 8.406 9.405 -43.961 1.00 80.25 88 ASN A N 1
ATOM 735 C CA . ASN A 1 88 ? 9.259 8.928 -42.878 1.00 80.25 88 ASN A CA 1
ATOM 736 C C . ASN A 1 88 ? 9.235 7.396 -42.740 1.00 80.25 88 ASN A C 1
ATOM 738 O O . ASN A 1 88 ? 10.290 6.775 -42.594 1.00 80.25 88 ASN A O 1
ATOM 742 N N . VAL A 1 89 ? 8.053 6.782 -42.835 1.00 80.75 89 VAL A N 1
ATOM 743 C CA . VAL A 1 89 ? 7.878 5.320 -42.852 1.00 80.75 89 VAL A CA 1
ATOM 744 C C . VAL A 1 89 ? 8.567 4.710 -44.084 1.00 80.75 89 VAL A C 1
ATOM 746 O O . VAL A 1 89 ? 9.332 3.752 -43.977 1.00 80.75 89 VAL A O 1
ATOM 749 N N . LEU A 1 90 ? 8.396 5.305 -45.265 1.00 82.50 90 LEU A N 1
ATOM 750 C CA . LEU A 1 90 ? 9.055 4.832 -46.487 1.00 82.50 90 LEU A CA 1
ATOM 751 C C . LEU A 1 90 ? 10.585 4.952 -46.417 1.00 82.50 90 LEU A C 1
ATOM 753 O O . LEU A 1 90 ? 11.295 4.074 -46.908 1.00 82.50 90 LEU A O 1
ATOM 757 N N . ALA A 1 91 ? 11.108 6.021 -45.816 1.00 81.50 91 ALA A N 1
ATOM 758 C CA . ALA A 1 91 ? 12.542 6.219 -45.634 1.00 81.50 91 ALA A CA 1
ATOM 759 C C . ALA A 1 91 ? 13.153 5.160 -44.703 1.00 81.50 91 ALA A C 1
ATOM 761 O O . ALA A 1 91 ? 14.221 4.622 -44.998 1.00 81.50 91 ALA A O 1
ATOM 762 N N . GLU A 1 92 ? 12.461 4.814 -43.618 1.00 79.44 92 GLU A N 1
ATOM 763 C CA . GLU A 1 92 ? 12.911 3.788 -42.675 1.00 79.44 92 GLU A CA 1
ATOM 764 C C . GLU A 1 92 ? 12.878 2.382 -43.298 1.00 79.44 92 GLU A C 1
ATOM 766 O O . GLU A 1 92 ? 13.828 1.616 -43.120 1.00 79.44 92 GLU A O 1
ATOM 771 N N . ALA A 1 93 ? 11.853 2.071 -44.101 1.00 79.62 93 ALA A N 1
ATOM 772 C CA . ALA A 1 93 ? 11.802 0.834 -44.882 1.00 79.62 93 ALA A CA 1
ATOM 773 C C . ALA A 1 93 ? 12.978 0.745 -45.874 1.00 79.62 93 ALA A C 1
ATOM 775 O O . ALA A 1 93 ? 13.693 -0.255 -45.888 1.00 79.62 93 ALA A O 1
ATOM 776 N N . LYS A 1 94 ? 13.268 1.825 -46.618 1.00 80.81 94 LYS A N 1
ATOM 777 C CA . LYS A 1 94 ? 14.430 1.894 -47.529 1.00 80.81 94 LYS A CA 1
ATOM 778 C C . LYS A 1 94 ? 15.764 1.734 -46.798 1.00 80.81 94 LYS A C 1
ATOM 780 O O . LYS A 1 94 ? 16.663 1.062 -47.297 1.00 80.81 94 LYS A O 1
ATOM 785 N N . ARG A 1 95 ? 15.910 2.347 -45.619 1.00 80.94 95 ARG A N 1
ATOM 786 C CA . ARG A 1 95 ? 17.106 2.193 -44.778 1.00 80.94 95 ARG A CA 1
ATOM 787 C C . ARG A 1 95 ? 17.274 0.743 -44.329 1.00 80.94 95 ARG A C 1
ATOM 789 O O . ARG A 1 95 ? 18.391 0.231 -44.312 1.00 80.94 95 ARG A O 1
ATOM 796 N N . TRP A 1 96 ? 16.179 0.094 -43.937 1.00 77.81 96 TRP A N 1
ATOM 797 C CA . TRP A 1 96 ? 16.204 -1.302 -43.524 1.00 77.81 96 TRP A CA 1
ATOM 798 C C . TRP A 1 96 ? 16.550 -2.230 -44.688 1.00 77.81 96 TRP A C 1
ATOM 800 O O . TRP A 1 96 ? 17.410 -3.087 -44.502 1.00 77.81 96 TRP A O 1
ATOM 810 N N . ASP A 1 97 ? 15.983 -2.003 -45.877 1.00 74.62 97 ASP A N 1
ATOM 811 C CA . ASP A 1 97 ? 16.360 -2.734 -47.090 1.00 74.62 97 ASP A CA 1
ATOM 812 C C . ASP A 1 97 ? 17.858 -2.606 -47.352 1.00 74.62 97 ASP A C 1
ATOM 814 O O . ASP A 1 97 ? 18.556 -3.612 -47.431 1.00 74.62 97 ASP A O 1
ATOM 818 N N . ALA A 1 98 ? 18.378 -1.375 -47.397 1.00 76.38 98 ALA A N 1
ATOM 819 C CA . ALA A 1 98 ? 19.790 -1.116 -47.666 1.00 76.38 98 ALA A CA 1
ATOM 820 C C . ALA A 1 98 ? 20.725 -1.805 -46.658 1.00 76.38 98 ALA A C 1
ATOM 822 O O . ALA A 1 98 ? 21.776 -2.307 -47.039 1.00 76.38 98 ALA A O 1
ATOM 823 N N . LYS A 1 99 ? 20.337 -1.861 -45.378 1.00 77.44 99 LYS A N 1
ATOM 824 C CA . LYS A 1 99 ? 21.138 -2.493 -44.322 1.00 77.44 99 LYS A CA 1
ATOM 825 C C . LYS A 1 99 ? 21.150 -4.024 -44.403 1.00 77.44 99 LYS A C 1
ATOM 827 O O . LYS A 1 99 ? 22.131 -4.642 -44.004 1.00 77.44 99 LYS A O 1
ATOM 832 N N . HIS A 1 100 ? 20.055 -4.637 -44.840 1.00 68.38 100 HIS A N 1
ATOM 833 C CA . HIS A 1 100 ? 19.830 -6.079 -44.691 1.00 68.38 100 HIS A CA 1
ATOM 834 C C . HIS A 1 100 ? 19.852 -6.841 -46.025 1.00 68.38 100 HIS A C 1
ATOM 836 O O . HIS A 1 100 ? 19.850 -8.071 -46.018 1.00 68.38 100 HIS A O 1
ATOM 842 N N . LEU A 1 101 ? 19.929 -6.139 -47.163 1.00 71.50 101 LEU A N 1
ATOM 843 C CA . LEU A 1 101 ? 19.990 -6.718 -48.512 1.00 71.50 101 LEU A CA 1
ATOM 844 C C . LEU A 1 101 ? 21.155 -7.695 -48.704 1.00 71.50 101 LEU A C 1
ATOM 846 O O . LEU A 1 101 ? 21.008 -8.705 -49.393 1.00 71.50 101 LEU A O 1
ATOM 850 N N . GLU A 1 102 ? 22.296 -7.414 -48.078 1.00 68.50 102 GLU A N 1
ATOM 851 C CA . GLU A 1 102 ? 23.511 -8.228 -48.187 1.00 68.50 102 GLU A CA 1
ATOM 852 C C . GLU A 1 102 ? 23.435 -9.544 -47.399 1.00 68.50 102 GLU A C 1
ATOM 854 O O . GLU A 1 102 ? 24.183 -10.472 -47.692 1.00 68.50 102 GLU A O 1
ATOM 859 N N . MET A 1 103 ? 22.508 -9.668 -46.441 1.00 64.88 103 MET A N 1
ATOM 860 C CA . MET A 1 103 ? 22.374 -10.875 -45.611 1.00 64.88 103 MET A CA 1
ATOM 861 C C . MET A 1 103 ? 21.733 -12.053 -46.354 1.00 64.88 103 MET A C 1
ATOM 863 O O . MET A 1 103 ? 21.808 -13.190 -45.893 1.00 64.88 103 MET A O 1
ATOM 867 N N . PHE A 1 104 ? 21.088 -11.799 -47.492 1.00 64.69 104 PHE A N 1
ATOM 868 C CA . PHE A 1 104 ? 20.491 -12.840 -48.320 1.00 64.69 104 PHE A CA 1
ATOM 869 C C . PHE A 1 104 ? 21.475 -13.227 -49.427 1.00 64.69 104 PHE A C 1
ATOM 871 O O . PHE A 1 104 ? 22.067 -12.363 -50.075 1.00 64.69 104 PHE A O 1
ATOM 878 N N . VAL A 1 105 ? 21.650 -14.526 -49.673 1.00 61.31 105 VAL A N 1
ATOM 879 C CA . VAL A 1 105 ? 22.470 -15.062 -50.776 1.00 61.31 105 VAL A CA 1
ATOM 880 C C . VAL A 1 105 ? 21.596 -15.154 -52.032 1.00 61.31 105 VAL A C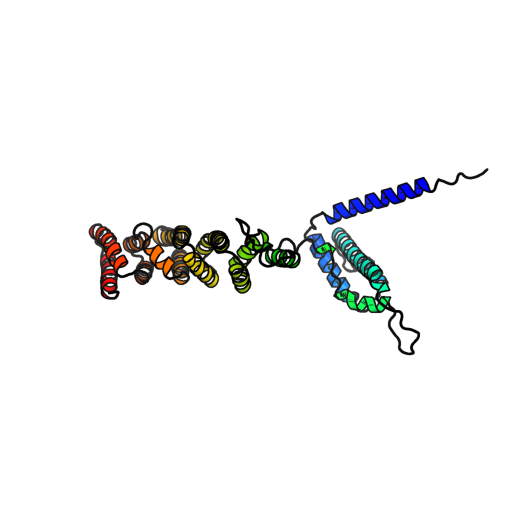 1
ATOM 882 O O . VAL A 1 105 ? 20.434 -15.542 -51.930 1.00 6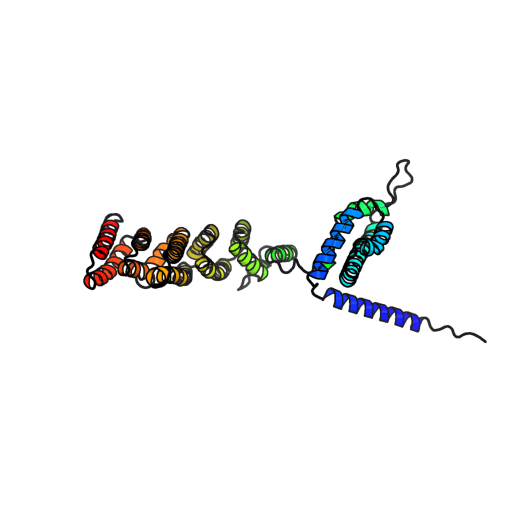1.31 105 VAL A O 1
ATOM 885 N N . GLU A 1 106 ? 22.100 -14.760 -53.215 1.00 59.94 106 GLU A N 1
ATOM 886 C CA . GLU A 1 106 ? 21.317 -14.962 -54.448 1.00 59.94 106 GLU A CA 1
ATOM 887 C C . GLU A 1 106 ? 21.199 -16.466 -54.700 1.00 59.94 106 GLU A C 1
ATOM 889 O O . GLU A 1 106 ? 22.224 -17.151 -54.735 1.00 59.94 106 GLU A O 1
ATOM 894 N N . PRO A 1 107 ? 19.983 -17.004 -54.874 1.00 54.53 107 PRO A N 1
ATOM 895 C CA . PRO A 1 107 ? 19.837 -18.402 -55.221 1.00 54.53 107 PRO A CA 1
ATOM 896 C C . PRO A 1 107 ? 20.498 -18.626 -56.584 1.00 54.53 107 PRO A C 1
ATOM 898 O O . PRO A 1 107 ? 20.123 -18.005 -57.581 1.00 54.53 107 PRO A O 1
ATOM 901 N N . SER A 1 108 ? 21.490 -19.518 -56.631 1.00 56.69 108 SER A N 1
ATOM 902 C CA . SER A 1 108 ? 22.046 -19.998 -57.893 1.00 56.69 108 SER A CA 1
ATOM 903 C C . SER A 1 108 ? 20.901 -20.543 -58.748 1.00 56.69 108 SER A C 1
ATOM 905 O O . SER A 1 108 ? 19.981 -21.169 -58.220 1.00 56.69 108 SER A O 1
ATOM 907 N N . LYS A 1 109 ? 20.924 -20.228 -60.053 1.00 55.81 109 LYS A N 1
ATOM 908 C CA . LYS A 1 109 ? 19.865 -20.485 -61.048 1.00 55.81 109 LYS A CA 1
ATOM 909 C C . LYS A 1 109 ? 19.277 -21.901 -60.921 1.00 55.81 109 LYS A C 1
ATOM 911 O O . LYS A 1 109 ? 19.694 -22.820 -61.619 1.00 55.81 109 LYS A O 1
ATOM 916 N N . SER A 1 110 ? 18.294 -22.086 -60.048 1.00 52.31 110 SER A N 1
ATOM 917 C CA . SER A 1 110 ? 17.596 -23.352 -59.850 1.00 52.31 110 SER A CA 1
ATOM 918 C C . SER A 1 110 ? 16.175 -23.213 -60.381 1.00 52.31 110 SER A C 1
ATOM 920 O O . SER A 1 110 ? 15.571 -22.144 -60.332 1.00 52.31 110 SER A O 1
ATOM 922 N N . ARG A 1 111 ? 15.646 -24.301 -60.951 1.00 50.03 111 ARG A N 1
ATOM 923 C CA . ARG A 1 111 ? 14.390 -24.362 -61.727 1.00 50.03 111 ARG A CA 1
ATOM 924 C C . ARG A 1 111 ? 13.105 -24.022 -60.941 1.00 50.03 111 ARG A C 1
ATOM 926 O O . ARG A 1 111 ? 12.013 -24.187 -61.476 1.00 50.03 111 ARG A O 1
ATOM 933 N N . ARG A 1 112 ? 13.193 -23.554 -59.693 1.00 53.53 112 ARG A N 1
ATOM 934 C CA . ARG A 1 112 ? 12.047 -23.095 -58.893 1.00 53.53 112 ARG A CA 1
ATOM 935 C C . ARG A 1 112 ? 12.121 -21.579 -58.763 1.00 53.53 112 ARG A C 1
ATOM 937 O O . ARG A 1 112 ? 13.193 -21.052 -58.495 1.00 53.53 112 ARG A O 1
ATOM 944 N N . ARG A 1 113 ? 10.994 -20.884 -58.970 1.00 52.75 113 ARG A N 1
ATOM 945 C CA . ARG A 1 113 ? 10.878 -19.418 -58.851 1.00 52.75 113 ARG A CA 1
ATOM 946 C C . ARG A 1 113 ? 11.229 -18.984 -57.424 1.00 52.75 113 ARG A C 1
ATOM 948 O O . ARG A 1 113 ? 10.348 -18.857 -56.581 1.00 52.75 113 ARG A O 1
ATOM 955 N N . ALA A 1 114 ? 12.511 -18.807 -57.143 1.00 57.06 114 ALA A N 1
ATOM 956 C CA . ALA A 1 114 ? 12.961 -18.185 -55.918 1.00 57.06 114 ALA A CA 1
ATOM 957 C C . ALA A 1 114 ? 12.681 -16.684 -56.031 1.00 57.06 114 ALA A C 1
ATOM 959 O O . ALA A 1 114 ? 12.969 -16.064 -57.058 1.00 57.06 114 ALA A O 1
ATOM 960 N N . LEU A 1 115 ? 12.053 -16.120 -55.001 1.00 58.84 115 LEU A N 1
ATOM 961 C CA . LEU A 1 115 ? 11.780 -14.691 -54.945 1.00 58.84 115 LEU A CA 1
ATOM 962 C C . LEU A 1 115 ? 13.114 -13.916 -54.954 1.00 58.84 115 LEU A C 1
ATOM 964 O O . LEU A 1 115 ? 14.055 -14.333 -54.273 1.00 58.84 115 LEU A O 1
ATOM 968 N N . PRO A 1 116 ? 13.221 -12.809 -55.711 1.00 64.50 116 PRO A N 1
ATOM 969 C CA . PRO A 1 116 ? 14.374 -11.910 -55.653 1.00 64.50 116 PRO A CA 1
ATOM 970 C C . PRO A 1 116 ? 14.705 -11.479 -54.212 1.00 64.50 116 PRO A C 1
ATOM 972 O O . PRO A 1 116 ? 13.809 -11.383 -53.376 1.00 64.50 116 PRO A O 1
ATOM 975 N N . LYS A 1 117 ? 15.970 -11.143 -53.913 1.00 64.25 117 LYS A N 1
ATOM 976 C CA . LYS A 1 117 ? 16.401 -10.691 -52.567 1.00 64.25 117 LYS A CA 1
ATOM 977 C C . LYS A 1 117 ? 15.541 -9.562 -51.997 1.00 64.25 117 LYS A C 1
ATOM 979 O O . LYS A 1 117 ? 15.162 -9.590 -50.830 1.00 64.25 117 LYS A O 1
ATOM 984 N N . SER A 1 118 ? 15.210 -8.592 -52.846 1.00 61.81 118 SER A N 1
ATOM 985 C CA . SER A 1 118 ? 14.352 -7.458 -52.503 1.00 61.81 118 SER A CA 1
ATOM 986 C C . SER A 1 118 ? 12.929 -7.875 -52.130 1.00 61.81 118 SER A C 1
ATOM 988 O O . SER A 1 118 ? 12.272 -7.164 -51.385 1.00 61.81 118 SER A O 1
ATOM 990 N N . GLU A 1 119 ? 12.454 -9.024 -52.609 1.00 64.50 119 GLU A N 1
ATOM 991 C CA . GLU A 1 119 ? 11.123 -9.559 -52.320 1.00 64.50 119 GLU A CA 1
ATOM 992 C C . GLU A 1 119 ? 11.093 -10.374 -51.017 1.00 64.50 119 GLU A C 1
ATOM 994 O O . GLU A 1 119 ? 10.084 -10.371 -50.318 1.00 64.50 119 GLU A O 1
ATOM 999 N N . LEU A 1 120 ? 12.209 -11.008 -50.639 1.00 67.44 120 LEU A N 1
ATOM 1000 C CA . LEU A 1 120 ? 12.350 -11.704 -49.351 1.00 67.44 120 LEU A CA 1
ATOM 1001 C C . LEU A 1 120 ? 12.373 -10.728 -48.172 1.00 67.44 120 LEU A C 1
ATOM 1003 O O . LEU A 1 120 ? 11.754 -10.975 -47.146 1.00 67.44 120 LEU A O 1
ATOM 1007 N N . LEU A 1 121 ? 13.034 -9.582 -48.330 1.00 67.75 121 LEU A N 1
ATOM 1008 C CA . LEU A 1 121 ? 13.045 -8.512 -47.329 1.00 67.75 121 LEU A CA 1
ATOM 1009 C C . LEU A 1 121 ? 11.624 -8.029 -46.977 1.00 67.75 121 LEU A C 1
ATOM 1011 O O . LEU A 1 121 ? 11.324 -7.753 -45.814 1.00 67.75 121 LEU A O 1
ATOM 1015 N N . ARG A 1 122 ? 10.709 -8.028 -47.955 1.00 67.94 122 ARG A N 1
ATOM 1016 C CA . ARG A 1 122 ? 9.322 -7.571 -47.774 1.00 67.94 122 ARG A CA 1
ATOM 1017 C C . ARG A 1 122 ? 8.530 -8.404 -46.771 1.00 67.94 122 ARG A C 1
ATOM 1019 O O . ARG A 1 122 ? 7.617 -7.866 -46.146 1.00 67.94 122 ARG A O 1
ATOM 1026 N N . THR A 1 123 ? 8.865 -9.683 -46.575 1.00 68.38 123 THR A N 1
ATOM 1027 C CA . THR A 1 123 ? 8.150 -10.536 -45.608 1.00 68.38 123 THR A CA 1
ATOM 1028 C C . THR A 1 123 ? 8.378 -10.107 -44.161 1.00 68.38 123 THR A C 1
ATOM 1030 O O . THR A 1 123 ? 7.609 -10.494 -43.291 1.00 68.38 123 THR A O 1
ATOM 1033 N N . PHE A 1 124 ? 9.399 -9.285 -43.903 1.00 68.88 124 PHE A N 1
ATOM 1034 C CA . PHE A 1 124 ? 9.761 -8.809 -42.569 1.00 68.88 124 PHE A CA 1
ATOM 1035 C C . PHE A 1 124 ? 9.324 -7.363 -42.304 1.00 68.88 124 PHE A C 1
ATOM 1037 O O . PHE A 1 124 ? 9.597 -6.822 -41.235 1.00 68.88 124 PHE A O 1
ATOM 1044 N N . TYR A 1 125 ? 8.622 -6.717 -43.240 1.00 71.88 125 TYR A N 1
ATOM 1045 C CA . TYR A 1 125 ? 8.181 -5.331 -43.066 1.00 71.88 125 TYR A CA 1
ATOM 1046 C C . TYR A 1 125 ? 7.153 -5.133 -41.946 1.00 71.88 125 TYR A C 1
ATOM 1048 O O . TYR A 1 125 ? 7.089 -4.050 -41.362 1.00 71.88 125 TYR A O 1
ATOM 1056 N N . SER A 1 126 ? 6.367 -6.159 -41.602 1.00 64.44 126 SER A N 1
ATOM 1057 C CA . SER A 1 126 ? 5.507 -6.126 -40.409 1.00 64.44 126 SER A CA 1
ATOM 1058 C C . SER A 1 126 ? 6.328 -5.998 -39.124 1.00 64.44 126 SER A C 1
ATOM 1060 O O . SER A 1 126 ? 5.937 -5.258 -38.218 1.00 64.44 126 SER A O 1
ATOM 1062 N N . GLU A 1 127 ? 7.499 -6.637 -39.110 1.00 65.06 127 GLU A N 1
ATOM 1063 C CA . GLU A 1 127 ? 8.427 -6.731 -37.979 1.00 65.06 127 GLU A CA 1
ATOM 1064 C C . GLU A 1 127 ? 9.372 -5.526 -37.874 1.00 65.06 127 GLU A C 1
ATOM 1066 O O . GLU A 1 127 ? 10.204 -5.455 -36.967 1.00 65.06 127 GLU A O 1
ATOM 1071 N N . LEU A 1 128 ? 9.254 -4.550 -38.785 1.00 65.31 128 LEU A N 1
ATOM 1072 C CA . LEU A 1 128 ? 10.013 -3.309 -38.702 1.00 65.31 128 LEU A CA 1
ATOM 1073 C C . LEU A 1 128 ? 9.697 -2.580 -37.396 1.00 65.31 128 LEU A C 1
ATOM 1075 O O . LEU A 1 128 ? 8.546 -2.268 -37.077 1.00 65.31 128 LEU A O 1
ATOM 1079 N N . ILE A 1 129 ? 10.764 -2.281 -36.658 1.00 60.22 129 ILE A N 1
ATOM 1080 C CA . ILE A 1 129 ? 10.723 -1.454 -35.457 1.00 60.22 129 ILE A CA 1
ATOM 1081 C C . ILE A 1 129 ? 10.954 -0.006 -35.884 1.00 60.22 129 ILE A C 1
ATOM 1083 O O . ILE A 1 129 ? 12.077 0.381 -36.210 1.00 60.22 129 ILE A O 1
ATOM 1087 N N . TRP A 1 130 ? 9.893 0.797 -35.848 1.00 65.50 130 TRP A N 1
ATOM 1088 C CA . TRP A 1 130 ? 9.904 2.206 -36.238 1.00 65.50 130 TRP A CA 1
ATOM 1089 C C . TRP A 1 130 ? 10.601 3.045 -35.165 1.00 65.50 130 TRP A C 1
ATOM 1091 O O . TRP A 1 130 ? 10.030 3.375 -34.127 1.00 65.50 130 TRP A O 1
ATOM 1101 N N . LYS A 1 131 ? 11.887 3.346 -35.380 1.00 53.53 131 LYS A N 1
ATOM 1102 C CA . LYS A 1 131 ? 12.736 3.982 -34.359 1.00 53.53 131 LYS A CA 1
ATOM 1103 C C . LYS A 1 131 ? 12.345 5.423 -34.015 1.00 53.53 131 LYS A C 1
ATOM 1105 O O . LYS A 1 131 ? 12.683 5.862 -32.923 1.00 53.53 131 LYS A O 1
ATOM 1110 N N . ARG A 1 132 ? 11.639 6.141 -34.896 1.00 51.94 132 ARG A N 1
ATOM 1111 C CA . ARG A 1 132 ? 11.259 7.551 -34.677 1.00 51.94 132 ARG A CA 1
ATOM 1112 C C . ARG A 1 132 ? 10.293 7.739 -33.504 1.00 51.94 132 ARG A C 1
ATOM 1114 O O . ARG A 1 132 ? 10.458 8.679 -32.739 1.00 51.94 132 ARG A O 1
ATOM 1121 N N . ASP A 1 133 ? 9.398 6.779 -33.283 1.00 46.47 133 ASP A N 1
ATOM 1122 C CA . ASP A 1 133 ? 8.448 6.804 -32.164 1.00 46.47 133 ASP A CA 1
ATOM 1123 C C . ASP A 1 133 ? 9.020 6.157 -30.885 1.00 46.47 133 ASP A C 1
ATOM 1125 O O . ASP A 1 133 ? 8.322 6.009 -29.884 1.00 46.47 133 ASP A O 1
ATOM 1129 N N . ARG A 1 134 ? 10.321 5.800 -30.854 1.00 44.53 134 ARG A N 1
ATOM 1130 C CA . ARG A 1 134 ? 10.991 5.382 -29.602 1.00 44.53 134 ARG A CA 1
ATOM 1131 C C . ARG A 1 134 ? 11.134 6.516 -28.587 1.00 44.53 134 ARG A C 1
ATOM 1133 O O . ARG A 1 134 ? 11.572 6.262 -27.467 1.00 44.53 134 ARG A O 1
ATOM 1140 N N . LYS A 1 135 ? 10.733 7.739 -28.925 1.00 48.41 135 LYS A N 1
ATOM 1141 C CA . LYS A 1 135 ? 10.535 8.808 -27.949 1.00 48.41 135 LYS A CA 1
ATOM 1142 C C . LYS A 1 135 ? 9.084 8.813 -27.471 1.00 48.41 135 LYS A C 1
ATOM 1144 O O . LYS A 1 135 ? 8.343 9.700 -27.864 1.00 48.41 135 LYS A O 1
ATOM 1149 N N . GLN A 1 136 ? 8.706 7.790 -26.689 1.00 47.00 136 GLN A N 1
ATOM 1150 C CA . GLN A 1 136 ? 7.630 7.796 -25.663 1.00 47.00 136 GLN A CA 1
ATOM 1151 C C . GLN A 1 136 ? 7.263 6.387 -25.131 1.00 47.00 136 GLN A C 1
ATOM 1153 O O . GLN A 1 136 ? 6.110 6.065 -24.866 1.00 47.00 136 GLN A O 1
ATOM 1158 N N . VAL A 1 137 ? 8.253 5.516 -24.920 1.00 47.62 137 VAL A N 1
ATOM 1159 C CA . VAL A 1 137 ? 8.119 4.405 -23.945 1.00 47.62 137 VAL A CA 1
ATOM 1160 C C . VAL A 1 137 ? 9.109 4.575 -22.784 1.00 47.62 137 VAL A C 1
ATOM 1162 O O . VAL A 1 137 ? 8.917 4.000 -21.717 1.00 47.62 137 VAL A O 1
ATOM 1165 N N . GLY A 1 138 ? 10.114 5.442 -22.967 1.00 47.00 138 GLY A N 1
ATOM 1166 C CA . GLY A 1 138 ? 11.173 5.760 -22.006 1.00 47.00 138 GLY A CA 1
ATOM 1167 C C . GLY A 1 138 ? 10.773 6.671 -20.835 1.00 47.00 138 GLY A C 1
ATOM 1168 O O . GLY A 1 138 ? 11.655 7.228 -20.196 1.00 47.00 138 GLY A O 1
ATOM 1169 N N . ASP A 1 139 ? 9.470 6.860 -20.603 1.00 55.66 139 ASP A N 1
ATOM 1170 C CA . ASP A 1 139 ? 8.933 7.582 -19.438 1.00 55.66 139 ASP A CA 1
ATOM 1171 C C . ASP A 1 139 ? 7.951 6.722 -18.624 1.00 55.66 139 ASP A C 1
ATOM 1173 O O . ASP A 1 139 ? 7.490 7.131 -17.555 1.00 55.66 139 ASP A O 1
ATOM 1177 N N . HIS A 1 140 ? 7.593 5.522 -19.104 1.00 73.06 140 HIS A N 1
ATOM 1178 C CA . HIS A 1 140 ? 6.713 4.643 -18.345 1.00 73.06 140 HIS A CA 1
ATOM 1179 C C . HIS A 1 140 ? 7.545 3.885 -17.299 1.00 73.06 140 HIS A C 1
ATOM 1181 O O . HIS A 1 140 ? 8.413 3.093 -17.687 1.00 73.06 140 HIS A O 1
ATOM 1187 N N . PRO A 1 141 ? 7.259 4.029 -15.988 1.00 79.75 141 PRO A N 1
ATOM 1188 C CA . PRO A 1 141 ? 8.125 3.524 -14.918 1.00 79.75 141 PRO A CA 1
ATOM 1189 C C . PRO A 1 141 ? 8.490 2.040 -15.036 1.00 79.75 141 PRO A C 1
ATOM 1191 O O . PRO A 1 141 ? 9.611 1.647 -14.728 1.00 79.75 141 PRO A O 1
ATOM 1194 N N . VAL A 1 142 ? 7.556 1.218 -15.528 1.00 77.56 142 VAL A N 1
ATOM 1195 C CA . VAL A 1 142 ? 7.771 -0.225 -15.729 1.00 77.56 142 VAL A CA 1
ATOM 1196 C C . VAL A 1 142 ? 8.693 -0.518 -16.915 1.00 77.56 142 VAL A C 1
ATOM 1198 O O . VAL A 1 142 ? 9.558 -1.382 -16.816 1.00 77.56 142 VAL A O 1
ATOM 1201 N N . TYR A 1 143 ? 8.552 0.193 -18.035 1.00 74.31 143 TYR A N 1
ATOM 1202 C CA . TYR A 1 143 ? 9.390 -0.059 -19.210 1.00 74.31 143 TYR A CA 1
ATOM 1203 C C . TYR A 1 143 ? 10.811 0.447 -18.980 1.00 74.31 143 TYR A C 1
ATOM 1205 O O . TYR A 1 143 ? 11.768 -0.266 -19.275 1.00 74.31 143 TYR A O 1
ATOM 1213 N N . ASP A 1 144 ? 10.947 1.621 -18.368 1.00 78.00 144 ASP A N 1
ATOM 1214 C CA . ASP A 1 144 ? 12.235 2.167 -17.945 1.00 78.00 144 ASP A CA 1
ATOM 1215 C C . ASP A 1 144 ? 12.983 1.237 -17.006 1.00 78.00 144 ASP A C 1
ATOM 1217 O O . ASP A 1 144 ? 14.191 1.040 -17.152 1.00 78.00 144 ASP A O 1
ATOM 1221 N N . PHE A 1 145 ? 12.262 0.645 -16.057 1.00 85.12 145 PHE A N 1
ATOM 1222 C CA . PHE A 1 145 ? 12.806 -0.355 -15.159 1.00 85.12 145 PHE A CA 1
ATOM 1223 C C . PHE A 1 145 ? 13.393 -1.536 -15.934 1.00 85.12 145 PHE A C 1
ATOM 1225 O O . PHE A 1 145 ? 14.579 -1.822 -15.780 1.00 85.12 145 PHE A O 1
ATOM 1232 N N . TRP A 1 146 ? 12.614 -2.174 -16.815 1.00 81.19 146 TRP A N 1
ATOM 1233 C CA . TRP A 1 146 ? 13.075 -3.357 -17.547 1.00 81.19 146 TRP A CA 1
ATOM 1234 C C . TRP A 1 146 ? 14.203 -3.040 -18.531 1.00 81.19 146 TRP A C 1
ATOM 1236 O O . TRP A 1 146 ? 15.176 -3.790 -18.601 1.00 81.19 146 TRP A O 1
ATOM 1246 N N . LEU A 1 147 ? 14.122 -1.922 -19.258 1.00 78.75 147 LEU A N 1
ATOM 1247 C CA . LEU A 1 147 ? 15.169 -1.502 -20.193 1.00 78.75 147 LEU A CA 1
ATOM 1248 C C . LEU A 1 147 ? 16.484 -1.200 -19.467 1.00 78.75 147 LEU A C 1
ATOM 1250 O O . LEU A 1 147 ? 17.540 -1.674 -19.889 1.00 78.75 147 LEU A O 1
ATOM 1254 N N . THR A 1 148 ? 16.424 -0.467 -18.351 1.00 77.31 148 THR A N 1
ATOM 1255 C CA . THR A 1 148 ? 17.618 -0.127 -17.562 1.00 77.31 148 THR A CA 1
ATOM 1256 C C . THR A 1 148 ? 18.211 -1.371 -16.902 1.00 77.31 148 THR A C 1
ATOM 1258 O O . THR A 1 148 ? 19.427 -1.565 -16.926 1.00 77.31 148 THR A O 1
ATOM 1261 N N . MET A 1 149 ? 17.367 -2.251 -16.359 1.00 80.75 149 MET A N 1
ATOM 1262 C CA . MET A 1 149 ? 17.801 -3.510 -15.754 1.00 80.75 149 MET A CA 1
ATOM 1263 C C . MET A 1 149 ? 18.499 -4.408 -16.783 1.00 80.75 149 MET A C 1
ATOM 1265 O O . MET A 1 149 ? 19.569 -4.944 -16.508 1.00 80.75 149 MET A O 1
ATOM 1269 N N . MET A 1 150 ? 17.939 -4.538 -17.990 1.00 78.50 150 MET A N 1
ATOM 1270 C CA . MET A 1 150 ? 18.521 -5.355 -19.061 1.00 78.50 150 MET A CA 1
ATOM 1271 C C . MET A 1 150 ? 19.827 -4.779 -19.618 1.00 78.50 150 MET A C 1
ATOM 1273 O O . MET A 1 150 ? 20.687 -5.548 -20.041 1.00 78.50 150 MET A O 1
ATOM 1277 N N . ALA A 1 151 ? 19.996 -3.455 -19.591 1.00 76.94 151 ALA A N 1
ATOM 1278 C CA . ALA A 1 151 ? 21.238 -2.786 -19.978 1.00 76.94 151 ALA A CA 1
ATOM 1279 C C . ALA A 1 151 ? 22.336 -2.853 -18.895 1.00 76.94 151 ALA A C 1
ATOM 1281 O O . ALA A 1 151 ? 23.502 -2.586 -19.184 1.00 76.94 151 ALA A O 1
ATOM 1282 N N . THR A 1 152 ? 21.990 -3.197 -17.650 1.00 75.38 152 THR A N 1
ATOM 1283 C CA . THR A 1 152 ? 22.941 -3.234 -16.532 1.00 75.38 152 THR A CA 1
ATOM 1284 C C . THR A 1 152 ? 23.660 -4.585 -16.475 1.00 75.38 152 THR A C 1
ATOM 1286 O O . THR A 1 152 ? 23.031 -5.634 -16.362 1.00 75.38 152 THR A O 1
ATOM 1289 N N . ILE A 1 153 ? 24.998 -4.560 -16.506 1.00 62.84 153 ILE A N 1
ATOM 1290 C CA . ILE A 1 153 ? 25.849 -5.766 -16.552 1.00 62.84 153 ILE A CA 1
ATOM 1291 C C . ILE A 1 153 ? 25.706 -6.626 -15.281 1.00 62.84 153 ILE A C 1
ATOM 1293 O O . ILE A 1 153 ? 25.722 -7.850 -15.364 1.00 62.84 153 ILE A O 1
ATOM 1297 N N . ASN A 1 154 ? 25.535 -6.004 -14.107 1.00 68.06 154 ASN A N 1
ATOM 1298 C CA . ASN A 1 154 ? 25.401 -6.700 -12.822 1.00 68.06 154 ASN A CA 1
ATOM 1299 C C . ASN A 1 154 ? 24.009 -6.447 -12.215 1.00 68.06 154 ASN A C 1
ATOM 1301 O O . ASN A 1 154 ? 23.798 -5.475 -11.481 1.00 68.06 154 ASN A O 1
ATOM 1305 N N . LYS A 1 155 ? 23.053 -7.296 -12.607 1.00 65.81 155 LYS A N 1
ATOM 1306 C CA . LYS A 1 155 ? 21.605 -7.077 -12.455 1.00 65.81 155 LYS A CA 1
ATOM 1307 C C . LYS A 1 155 ? 21.129 -7.019 -11.002 1.00 65.81 155 LYS A C 1
ATOM 1309 O O . LYS A 1 155 ? 20.306 -6.172 -10.691 1.00 65.81 155 LYS A O 1
ATOM 1314 N N . ASP A 1 156 ? 21.685 -7.829 -10.105 1.00 63.94 156 ASP A N 1
ATOM 1315 C CA . ASP A 1 156 ? 21.102 -7.972 -8.762 1.00 63.94 156 ASP A CA 1
ATOM 1316 C C . ASP A 1 156 ? 21.751 -7.044 -7.720 1.00 63.94 156 ASP A C 1
ATOM 1318 O O . ASP A 1 156 ? 21.060 -6.429 -6.913 1.00 63.94 156 ASP A O 1
ATOM 1322 N N . ARG A 1 157 ? 23.077 -6.837 -7.763 1.00 64.88 157 ARG A N 1
ATOM 1323 C CA . ARG A 1 157 ? 23.769 -6.005 -6.752 1.00 64.88 157 ARG A CA 1
ATOM 1324 C C . ARG A 1 157 ? 23.780 -4.508 -7.056 1.00 64.88 157 ARG A C 1
ATOM 1326 O O . ARG A 1 157 ? 23.644 -3.702 -6.137 1.00 64.88 157 ARG A O 1
ATOM 1333 N N . LEU A 1 158 ? 23.971 -4.112 -8.317 1.00 69.62 158 LEU A N 1
ATOM 1334 C CA . LEU A 1 158 ? 24.140 -2.694 -8.672 1.00 69.62 158 LEU A CA 1
ATOM 1335 C C . LEU A 1 158 ? 22.817 -2.002 -8.992 1.00 69.62 158 LEU A C 1
ATOM 1337 O O . LEU A 1 158 ? 22.647 -0.831 -8.650 1.00 69.62 158 LEU A O 1
ATOM 1341 N N . PHE A 1 159 ? 21.886 -2.702 -9.642 1.00 81.00 159 PHE A N 1
ATOM 1342 C CA . PHE A 1 159 ? 20.641 -2.089 -10.095 1.00 81.00 159 PHE A CA 1
ATOM 1343 C C . PHE A 1 159 ? 19.653 -1.860 -8.949 1.00 81.00 159 PHE A C 1
ATOM 1345 O O . PHE A 1 159 ? 19.140 -0.751 -8.829 1.00 81.00 159 PHE A O 1
ATOM 1352 N N . PHE A 1 160 ? 19.453 -2.849 -8.073 1.00 81.69 160 PHE A N 1
ATOM 1353 C CA . PHE A 1 160 ? 18.589 -2.717 -6.891 1.00 81.69 160 PHE A CA 1
ATOM 1354 C C . PHE A 1 160 ? 19.236 -1.924 -5.750 1.00 81.69 160 PHE A C 1
ATOM 1356 O O . PHE A 1 160 ? 18.549 -1.498 -4.830 1.00 81.69 160 PHE A O 1
ATOM 1363 N N . GLY A 1 161 ? 20.532 -1.612 -5.865 1.00 68.00 161 GLY A N 1
ATOM 1364 C CA . GLY A 1 161 ? 21.205 -0.659 -4.989 1.00 68.00 161 GLY A CA 1
ATOM 1365 C C . GLY A 1 161 ? 21.716 -1.252 -3.680 1.00 68.00 161 GLY A C 1
ATOM 1366 O O . GLY A 1 161 ? 21.863 -0.502 -2.727 1.00 68.00 161 GLY A O 1
ATOM 1367 N N . ALA A 1 162 ? 22.058 -2.543 -3.629 1.00 63.34 162 ALA A N 1
ATOM 1368 C CA . ALA A 1 162 ? 22.499 -3.228 -2.405 1.00 63.34 162 ALA A CA 1
ATOM 1369 C C . ALA A 1 162 ? 23.678 -2.554 -1.660 1.00 63.34 162 ALA A C 1
ATOM 1371 O O . ALA A 1 162 ? 23.903 -2.836 -0.490 1.00 63.34 162 ALA A O 1
ATOM 1372 N N . THR A 1 163 ? 24.434 -1.664 -2.314 1.00 65.06 163 THR A N 1
ATOM 1373 C CA . THR A 1 163 ? 25.548 -0.895 -1.723 1.00 65.06 163 THR A CA 1
ATOM 1374 C C . THR A 1 163 ? 25.273 0.606 -1.581 1.00 65.06 163 THR A C 1
ATOM 1376 O O . THR A 1 163 ? 26.156 1.365 -1.182 1.00 65.06 163 THR A O 1
ATOM 1379 N N . ARG A 1 164 ? 24.076 1.073 -1.945 1.00 69.69 164 ARG A N 1
ATOM 1380 C CA . ARG A 1 164 ? 23.702 2.492 -1.949 1.00 69.69 164 ARG A CA 1
ATOM 1381 C C . ARG A 1 164 ? 22.796 2.808 -0.767 1.00 69.69 164 ARG A C 1
ATOM 1383 O O . ARG A 1 164 ? 21.893 2.047 -0.446 1.00 69.69 164 ARG A O 1
ATOM 1390 N N . ARG A 1 165 ? 22.965 4.006 -0.202 1.00 75.56 165 ARG A N 1
ATOM 1391 C CA . ARG A 1 165 ? 22.097 4.536 0.865 1.00 75.56 165 ARG A CA 1
ATOM 1392 C C . ARG A 1 165 ? 20.631 4.690 0.436 1.00 75.56 165 ARG A C 1
ATOM 1394 O O . ARG A 1 165 ? 19.742 4.652 1.272 1.00 75.56 165 ARG A O 1
ATOM 1401 N N . PHE A 1 166 ? 20.384 4.867 -0.862 1.00 75.62 166 PHE A N 1
ATOM 1402 C CA . PHE A 1 166 ? 19.045 4.998 -1.428 1.00 75.62 166 PHE A CA 1
ATOM 1403 C C . PHE A 1 166 ? 18.841 4.003 -2.574 1.00 75.62 166 PHE A C 1
ATOM 1405 O O . PHE A 1 166 ? 19.802 3.728 -3.310 1.00 75.62 166 PHE A O 1
ATOM 1412 N N . PRO A 1 167 ? 17.606 3.503 -2.765 1.00 82.56 167 PRO A N 1
ATOM 1413 C CA . PRO A 1 167 ? 17.287 2.641 -3.890 1.00 82.56 167 PRO A CA 1
ATOM 1414 C C . PRO A 1 167 ? 17.485 3.390 -5.207 1.00 82.56 167 PRO A C 1
ATOM 1416 O O . PRO A 1 167 ? 17.378 4.617 -5.290 1.00 82.56 167 PRO A O 1
ATOM 1419 N N . ASN A 1 168 ? 17.761 2.640 -6.270 1.00 86.56 168 ASN A N 1
ATOM 1420 C CA . ASN A 1 168 ? 17.825 3.202 -7.611 1.00 86.56 168 ASN A CA 1
ATOM 1421 C C . ASN A 1 168 ? 16.496 3.884 -7.966 1.00 86.56 168 ASN A C 1
ATOM 1423 O O . ASN A 1 168 ? 15.424 3.309 -7.786 1.00 86.56 168 ASN A O 1
ATOM 1427 N N . GLN A 1 169 ? 16.570 5.100 -8.510 1.00 86.94 169 GLN A N 1
ATOM 1428 C CA . GLN A 1 169 ? 15.398 5.892 -8.873 1.00 86.94 169 GLN A CA 1
ATOM 1429 C C . GLN A 1 169 ? 14.429 5.134 -9.791 1.00 86.94 169 GLN A C 1
ATOM 1431 O O . GLN A 1 169 ? 13.220 5.224 -9.596 1.00 86.94 169 GLN A O 1
ATOM 1436 N N . LYS A 1 170 ? 14.933 4.352 -10.753 1.00 87.25 170 LYS A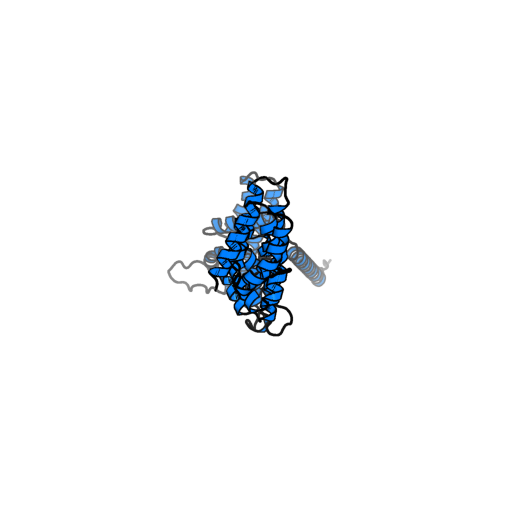 N 1
ATOM 1437 C CA . LYS A 1 170 ? 14.085 3.568 -11.663 1.00 87.25 170 LYS A CA 1
ATOM 1438 C C . LYS A 1 170 ? 13.366 2.429 -10.939 1.00 87.25 170 LYS A C 1
ATOM 1440 O O . LYS A 1 170 ? 12.203 2.160 -11.226 1.00 87.25 170 LYS A O 1
ATOM 1445 N N . VAL A 1 171 ? 14.021 1.814 -9.954 1.00 90.00 171 VAL A N 1
ATOM 1446 C CA . VAL A 1 171 ? 13.407 0.806 -9.074 1.00 90.00 171 VAL A CA 1
ATOM 1447 C C . VAL A 1 171 ? 12.322 1.449 -8.214 1.00 90.00 171 VAL A C 1
ATOM 1449 O O . VAL A 1 171 ? 11.200 0.953 -8.186 1.00 90.00 171 VAL A O 1
ATOM 1452 N N . ALA A 1 172 ? 12.618 2.592 -7.591 1.00 90.81 172 ALA A N 1
ATOM 1453 C CA . ALA A 1 172 ? 11.662 3.342 -6.781 1.00 90.81 172 ALA A CA 1
ATOM 1454 C C . ALA A 1 172 ? 10.418 3.754 -7.587 1.00 90.81 172 ALA A C 1
ATOM 1456 O O . ALA A 1 172 ? 9.291 3.506 -7.165 1.00 90.81 172 ALA A O 1
ATOM 1457 N N . GLN A 1 173 ? 10.608 4.336 -8.774 1.00 89.88 173 GLN A N 1
ATOM 1458 C CA . GLN A 1 173 ? 9.514 4.754 -9.655 1.00 89.88 173 GLN A CA 1
ATOM 1459 C C . GLN A 1 173 ? 8.646 3.569 -10.091 1.00 89.88 173 GLN A C 1
ATOM 1461 O O . GLN A 1 173 ? 7.419 3.662 -10.050 1.00 89.88 173 GLN A O 1
ATOM 1466 N N . CYS A 1 174 ? 9.269 2.454 -10.480 1.00 89.94 174 CYS A N 1
ATOM 1467 C CA . CYS A 1 174 ? 8.556 1.243 -10.870 1.00 89.94 174 CYS A CA 1
ATOM 1468 C C . CYS A 1 174 ? 7.772 0.647 -9.699 1.00 89.94 174 CYS A C 1
ATOM 1470 O O . CYS A 1 174 ? 6.597 0.338 -9.861 1.00 89.94 174 CYS A O 1
ATOM 1472 N N . PHE A 1 175 ? 8.377 0.570 -8.511 1.00 92.31 175 PHE A N 1
ATOM 1473 C CA . PHE A 1 175 ? 7.719 0.081 -7.301 1.00 92.31 175 PHE A CA 1
ATOM 1474 C C . PHE A 1 175 ? 6.488 0.919 -6.937 1.00 92.31 175 PHE A C 1
ATOM 1476 O O . PHE A 1 175 ? 5.392 0.379 -6.790 1.00 92.31 175 PHE A O 1
ATOM 1483 N N . LEU A 1 176 ? 6.646 2.245 -6.851 1.00 90.69 176 LEU A N 1
ATOM 1484 C CA . LEU A 1 176 ? 5.560 3.168 -6.507 1.00 90.69 176 LEU A CA 1
ATOM 1485 C C . LEU A 1 176 ? 4.429 3.120 -7.541 1.00 90.69 176 LEU A C 1
ATOM 1487 O O . LEU A 1 176 ? 3.251 3.158 -7.186 1.00 90.69 176 LEU A O 1
ATOM 1491 N N . PHE A 1 177 ? 4.770 3.002 -8.826 1.00 86.62 177 PHE A N 1
ATOM 1492 C CA . PHE A 1 177 ? 3.781 2.803 -9.879 1.00 86.62 177 PHE A CA 1
ATOM 1493 C C . PHE A 1 177 ? 3.072 1.451 -9.744 1.00 86.62 177 PHE A C 1
ATOM 1495 O O . PHE A 1 177 ? 1.846 1.392 -9.837 1.00 86.62 177 PHE A O 1
ATOM 1502 N N . ALA A 1 178 ? 3.829 0.375 -9.526 1.00 86.69 178 ALA A N 1
ATOM 1503 C CA . ALA A 1 178 ? 3.314 -0.983 -9.450 1.00 86.69 178 ALA A CA 1
ATOM 1504 C C . ALA A 1 178 ? 2.295 -1.117 -8.317 1.00 86.69 178 ALA A C 1
ATOM 1506 O O . ALA A 1 178 ? 1.172 -1.568 -8.535 1.00 86.69 178 ALA A O 1
ATOM 1507 N N . ILE A 1 179 ? 2.659 -0.637 -7.130 1.00 84.75 179 ILE A N 1
ATOM 1508 C CA . ILE A 1 179 ? 1.838 -0.777 -5.931 1.00 84.75 179 ILE A CA 1
ATOM 1509 C C . ILE A 1 179 ? 0.599 0.114 -5.949 1.00 84.75 179 ILE A C 1
ATOM 1511 O O . ILE A 1 179 ? -0.470 -0.301 -5.512 1.00 84.75 179 ILE A O 1
ATOM 1515 N N . LYS A 1 180 ? 0.702 1.309 -6.542 1.00 82.75 180 LYS A N 1
ATOM 1516 C CA . LYS A 1 180 ? -0.430 2.222 -6.719 1.00 82.75 180 LYS A CA 1
ATOM 1517 C C . LYS A 1 180 ? -1.510 1.659 -7.646 1.00 82.75 180 LYS A C 1
ATOM 1519 O O . LYS A 1 180 ? -2.674 2.025 -7.501 1.00 82.75 180 LYS A O 1
ATOM 1524 N N . ASN A 1 181 ? -1.120 0.829 -8.611 1.00 80.00 181 ASN A N 1
ATOM 1525 C CA . ASN A 1 181 ? -2.009 0.291 -9.640 1.00 80.00 181 ASN A CA 1
ATOM 1526 C C . ASN A 1 181 ? -2.335 -1.204 -9.445 1.00 80.00 181 ASN A C 1
ATOM 1528 O O . ASN A 1 181 ? -2.946 -1.798 -10.328 1.00 80.00 181 ASN A O 1
ATOM 1532 N N . GLY A 1 182 ? -1.936 -1.815 -8.324 1.00 77.75 182 GLY A N 1
ATOM 1533 C CA . GLY A 1 182 ? -2.272 -3.210 -8.010 1.00 77.75 182 GLY A CA 1
ATOM 1534 C C . GLY A 1 182 ? -1.476 -4.262 -8.796 1.00 77.75 182 GLY A C 1
ATOM 1535 O O . GLY A 1 182 ? -1.929 -5.393 -8.958 1.00 77.75 182 GLY A O 1
ATOM 1536 N N . TYR A 1 183 ? -0.282 -3.933 -9.298 1.00 82.75 183 TYR A N 1
ATOM 1537 C CA . TYR A 1 183 ? 0.591 -4.887 -9.997 1.00 82.75 183 TYR A CA 1
ATOM 1538 C C . TYR A 1 183 ? 1.405 -5.747 -9.009 1.00 82.75 183 TYR A C 1
ATOM 1540 O O . TYR A 1 183 ? 2.627 -5.635 -8.924 1.00 82.75 183 TYR A O 1
ATOM 1548 N N . TYR A 1 184 ? 0.729 -6.621 -8.259 1.00 81.12 184 TYR A N 1
ATOM 1549 C CA . TYR A 1 184 ? 1.296 -7.378 -7.129 1.00 81.12 184 TYR A CA 1
ATOM 1550 C C . TYR A 1 184 ? 2.534 -8.201 -7.432 1.00 81.12 184 TYR A C 1
ATOM 1552 O O . TYR A 1 184 ? 3.511 -8.123 -6.699 1.00 81.12 184 TYR A O 1
ATOM 1560 N N . GLN A 1 185 ? 2.520 -8.962 -8.522 1.00 83.69 185 GLN A N 1
ATOM 1561 C CA . GLN A 1 185 ? 3.655 -9.815 -8.879 1.00 83.69 185 GLN A CA 1
ATOM 1562 C C . GLN A 1 185 ? 4.927 -8.989 -9.102 1.00 83.69 185 GLN A C 1
ATOM 1564 O O . GLN A 1 185 ? 6.021 -9.401 -8.726 1.00 83.69 185 GLN A O 1
ATOM 1569 N N . LEU A 1 186 ? 4.779 -7.789 -9.674 1.00 84.81 186 LEU A N 1
ATOM 1570 C CA . LEU A 1 186 ? 5.885 -6.857 -9.869 1.00 84.81 186 LEU A CA 1
ATOM 1571 C C . LEU A 1 186 ? 6.327 -6.224 -8.544 1.00 84.81 186 LEU A C 1
ATOM 1573 O O . LEU A 1 186 ? 7.524 -6.062 -8.317 1.00 84.81 186 LEU A O 1
ATOM 1577 N N . VAL A 1 187 ? 5.377 -5.901 -7.662 1.00 88.50 187 VAL A N 1
ATOM 1578 C CA . VAL A 1 187 ? 5.664 -5.423 -6.303 1.00 88.50 187 VAL A CA 1
ATOM 1579 C C . VAL A 1 187 ? 6.464 -6.463 -5.520 1.00 88.50 187 VAL A C 1
ATOM 1581 O O . VAL A 1 187 ? 7.517 -6.118 -4.997 1.00 88.50 187 VAL A O 1
ATOM 1584 N N . GLU A 1 188 ? 6.019 -7.721 -5.477 1.00 89.12 188 GLU A N 1
ATOM 1585 C CA . GLU A 1 188 ? 6.713 -8.816 -4.786 1.00 89.12 188 GLU A CA 1
ATOM 1586 C C . GLU A 1 188 ? 8.100 -9.073 -5.376 1.00 89.12 188 GLU A C 1
ATOM 1588 O O . GLU A 1 188 ? 9.076 -9.195 -4.635 1.00 89.12 188 GLU A O 1
ATOM 1593 N N . TYR A 1 189 ? 8.206 -9.097 -6.709 1.00 89.44 189 TYR A N 1
ATOM 1594 C CA . TYR A 1 189 ? 9.485 -9.257 -7.394 1.00 89.44 189 TYR A CA 1
ATOM 1595 C C . TYR A 1 189 ? 10.489 -8.176 -6.982 1.00 89.44 189 TYR A C 1
ATOM 1597 O O . TYR A 1 189 ? 11.616 -8.495 -6.606 1.00 89.44 189 TYR A O 1
ATOM 1605 N N . ILE A 1 190 ? 10.080 -6.902 -7.014 1.00 90.31 190 ILE A N 1
ATOM 1606 C CA . ILE A 1 190 ? 10.949 -5.792 -6.614 1.00 90.31 190 ILE A CA 1
ATOM 1607 C C . ILE A 1 190 ? 11.246 -5.864 -5.112 1.00 90.31 190 ILE A C 1
ATOM 1609 O O . ILE A 1 190 ? 12.401 -5.741 -4.720 1.00 90.31 190 ILE A O 1
ATOM 1613 N N . TRP A 1 191 ? 10.236 -6.100 -4.271 1.00 92.75 191 TRP A N 1
ATOM 1614 C CA . TRP A 1 191 ? 10.373 -6.143 -2.812 1.00 92.75 191 TRP A CA 1
ATOM 1615 C C . TRP A 1 191 ? 11.423 -7.158 -2.354 1.00 92.75 191 TRP A C 1
ATOM 1617 O O . TRP A 1 191 ? 12.269 -6.848 -1.513 1.00 92.75 191 TRP A O 1
ATOM 1627 N N . ASN A 1 192 ? 11.425 -8.350 -2.949 1.00 91.19 192 ASN A N 1
ATOM 1628 C CA . ASN A 1 192 ? 12.346 -9.426 -2.586 1.00 91.19 192 ASN A CA 1
ATOM 1629 C C . ASN A 1 192 ? 13.811 -9.125 -2.938 1.00 91.19 192 ASN A C 1
ATOM 1631 O O . ASN A 1 192 ? 14.705 -9.690 -2.317 1.00 91.19 192 ASN A O 1
ATOM 1635 N N . GLN A 1 193 ? 14.055 -8.202 -3.869 1.00 89.00 193 GLN A N 1
ATOM 1636 C CA . GLN A 1 193 ? 15.394 -7.789 -4.306 1.00 89.00 193 GLN A CA 1
ATOM 1637 C C . GLN A 1 193 ? 15.959 -6.606 -3.497 1.00 89.00 193 GLN A C 1
ATOM 1639 O O . GLN A 1 193 ? 17.150 -6.306 -3.574 1.00 89.00 193 GLN A O 1
ATOM 1644 N N . LEU A 1 194 ? 15.111 -5.899 -2.745 1.00 90.12 194 LEU A N 1
ATOM 1645 C CA . LEU A 1 194 ? 15.500 -4.736 -1.945 1.00 90.12 194 LEU A CA 1
ATOM 1646 C C . LEU A 1 194 ? 16.085 -5.143 -0.586 1.00 90.12 194 LEU A C 1
ATOM 1648 O O . LEU A 1 194 ? 15.682 -6.147 0.002 1.00 90.12 194 LEU A O 1
ATOM 1652 N N . THR A 1 195 ? 16.989 -4.315 -0.058 1.00 89.81 195 THR A N 1
ATOM 1653 C CA . THR A 1 195 ? 17.422 -4.389 1.346 1.00 89.81 195 THR A CA 1
ATOM 1654 C C . THR A 1 195 ? 16.312 -3.898 2.275 1.00 89.81 195 THR A C 1
ATOM 1656 O O . THR A 1 195 ? 15.423 -3.153 1.856 1.00 89.81 195 THR A O 1
ATOM 1659 N N . ASP A 1 196 ? 16.376 -4.263 3.554 1.00 91.19 196 ASP A N 1
ATOM 1660 C CA . ASP A 1 196 ? 15.379 -3.848 4.550 1.00 91.19 196 ASP A CA 1
ATOM 1661 C C . ASP A 1 196 ? 15.282 -2.320 4.692 1.00 91.19 196 ASP A C 1
ATOM 1663 O O . ASP A 1 196 ? 14.179 -1.776 4.742 1.00 91.19 196 ASP A O 1
ATOM 1667 N N . GLU A 1 197 ? 16.414 -1.613 4.616 1.00 89.88 197 GLU A N 1
ATOM 1668 C CA . GLU A 1 197 ? 16.451 -0.143 4.607 1.00 89.88 197 GLU A CA 1
ATOM 1669 C C . GLU A 1 197 ? 15.675 0.449 3.417 1.00 89.88 197 GLU A C 1
ATOM 1671 O O . GLU A 1 197 ? 14.921 1.415 3.557 1.00 89.88 197 GLU A O 1
ATOM 1676 N N . HIS A 1 198 ? 15.830 -0.129 2.220 1.00 91.12 198 HIS A N 1
ATOM 1677 C CA . HIS A 1 198 ? 15.143 0.351 1.017 1.00 91.12 198 HIS A CA 1
ATOM 1678 C C . HIS A 1 198 ? 13.661 -0.016 1.012 1.00 91.12 198 HIS A C 1
ATOM 1680 O O . HIS A 1 198 ? 12.843 0.778 0.541 1.00 91.12 198 HIS A O 1
ATOM 1686 N N . ARG A 1 199 ? 13.315 -1.195 1.540 1.00 93.56 199 ARG A N 1
ATOM 1687 C CA . ARG A 1 199 ? 11.931 -1.641 1.744 1.00 93.56 199 ARG A CA 1
ATOM 1688 C C . ARG A 1 199 ? 11.180 -0.690 2.662 1.00 93.56 199 ARG A C 1
ATOM 1690 O O . ARG A 1 199 ? 10.091 -0.240 2.306 1.00 93.56 199 ARG A O 1
ATOM 1697 N N . GLU A 1 200 ? 11.774 -0.348 3.805 1.00 93.12 200 GLU A N 1
ATOM 1698 C CA . GLU A 1 200 ? 11.185 0.606 4.740 1.00 93.12 200 GLU A CA 1
ATOM 1699 C C . GLU A 1 200 ? 11.012 1.975 4.074 1.00 93.12 200 GLU A C 1
ATOM 1701 O O . GLU A 1 200 ? 9.907 2.515 4.061 1.00 93.12 200 GLU A O 1
ATOM 1706 N N . PHE A 1 201 ? 12.065 2.504 3.442 1.00 90.38 201 PHE A N 1
ATOM 1707 C CA . PHE A 1 201 ? 12.018 3.808 2.782 1.00 90.38 201 PHE A CA 1
ATOM 1708 C C . PHE A 1 201 ? 10.921 3.893 1.707 1.00 90.38 201 PHE A C 1
ATOM 1710 O O . PHE A 1 201 ? 10.084 4.796 1.743 1.00 90.38 201 PHE A O 1
ATOM 1717 N N . LEU A 1 202 ? 10.894 2.952 0.756 1.00 92.25 202 LEU A N 1
ATOM 1718 C CA . LEU A 1 202 ? 9.921 2.969 -0.343 1.00 92.25 202 LEU A CA 1
ATOM 1719 C C . LEU A 1 202 ? 8.504 2.664 0.129 1.00 92.25 202 LEU A C 1
ATOM 1721 O O . LEU A 1 202 ? 7.555 3.310 -0.321 1.00 92.25 202 LEU A O 1
ATOM 1725 N N . GLY A 1 203 ? 8.350 1.693 1.028 1.00 92.69 203 GLY A N 1
ATOM 1726 C CA . GLY A 1 203 ? 7.041 1.332 1.545 1.00 92.69 203 GLY A CA 1
ATOM 1727 C C . GLY A 1 203 ? 6.426 2.469 2.363 1.00 92.69 203 GLY A C 1
ATOM 1728 O O . GLY A 1 203 ? 5.251 2.770 2.168 1.00 92.69 203 GLY A O 1
ATOM 1729 N N . MET A 1 204 ? 7.205 3.171 3.197 1.00 91.56 204 MET A N 1
ATOM 1730 C CA . MET A 1 204 ? 6.703 4.303 3.992 1.00 91.56 204 MET A CA 1
ATOM 1731 C C . MET A 1 204 ? 6.226 5.478 3.131 1.00 91.56 204 MET A C 1
ATOM 1733 O O . MET A 1 204 ? 5.233 6.115 3.487 1.00 91.56 204 MET A O 1
ATOM 1737 N N . ILE A 1 205 ? 6.878 5.741 1.989 1.00 89.19 205 ILE A N 1
ATOM 1738 C CA . ILE A 1 205 ? 6.464 6.800 1.050 1.00 89.19 205 ILE A CA 1
ATOM 1739 C C . ILE A 1 205 ? 5.020 6.589 0.583 1.00 89.19 205 ILE A C 1
ATOM 1741 O O . ILE A 1 205 ? 4.228 7.533 0.589 1.00 89.19 205 ILE A O 1
ATOM 1745 N N . GLU A 1 206 ? 4.657 5.366 0.189 1.00 90.19 206 GLU A N 1
ATOM 1746 C CA . GLU A 1 206 ? 3.320 5.103 -0.357 1.00 90.19 206 GLU A CA 1
ATOM 1747 C C . GLU A 1 206 ? 2.307 4.662 0.705 1.00 90.19 206 GLU A C 1
ATOM 1749 O O . GLU A 1 206 ? 1.103 4.844 0.514 1.00 90.19 206 GLU A O 1
ATOM 1754 N N . TRP A 1 207 ? 2.765 4.177 1.863 1.00 93.88 207 TRP A N 1
ATOM 1755 C CA . TRP A 1 207 ? 1.907 3.697 2.948 1.00 93.88 207 TRP A CA 1
ATOM 1756 C C . TRP A 1 207 ? 0.844 4.716 3.373 1.00 93.88 207 TRP A C 1
ATOM 1758 O O . TRP A 1 207 ? -0.355 4.414 3.391 1.00 93.88 207 TRP A O 1
ATOM 1768 N N . ARG A 1 208 ? 1.259 5.958 3.653 1.00 90.94 208 ARG A N 1
ATOM 1769 C CA . ARG A 1 208 ? 0.334 7.025 4.064 1.00 90.94 208 ARG A CA 1
ATOM 1770 C C . ARG A 1 208 ? -0.672 7.358 2.959 1.00 90.94 208 ARG A C 1
ATOM 1772 O O . ARG A 1 208 ? -1.867 7.493 3.227 1.00 90.94 208 ARG A O 1
ATOM 1779 N N . ASN A 1 209 ? -0.212 7.449 1.711 1.00 88.88 209 ASN A N 1
ATOM 1780 C CA . ASN A 1 209 ? -1.062 7.746 0.554 1.00 88.88 209 ASN A CA 1
ATOM 1781 C C . ASN A 1 209 ? -2.116 6.656 0.331 1.00 88.88 209 ASN A C 1
ATOM 1783 O O . ASN A 1 209 ? -3.278 6.955 0.042 1.00 88.88 209 ASN A O 1
ATOM 1787 N N . MET A 1 210 ? -1.729 5.393 0.492 1.00 90.06 210 MET A N 1
ATOM 1788 C CA . MET A 1 210 ? -2.638 4.260 0.367 1.00 90.06 210 MET A CA 1
ATOM 1789 C C . MET A 1 210 ? -3.697 4.247 1.461 1.00 90.06 210 MET A C 1
ATOM 1791 O O . MET A 1 210 ? -4.865 4.008 1.150 1.00 90.06 210 MET A O 1
ATOM 1795 N N . CYS A 1 211 ? -3.334 4.593 2.698 1.00 91.44 211 CYS A N 1
ATOM 1796 C CA . CYS A 1 211 ? -4.304 4.747 3.780 1.00 91.44 211 CYS A CA 1
ATOM 1797 C C . CYS A 1 211 ? -5.333 5.851 3.472 1.00 91.44 211 CYS A C 1
ATOM 1799 O O . CYS A 1 211 ? -6.525 5.679 3.721 1.00 91.44 211 CYS A O 1
ATOM 1801 N N . TYR A 1 212 ? -4.918 6.966 2.860 1.00 89.12 212 TYR A N 1
ATOM 1802 C CA . TYR A 1 212 ? -5.862 8.008 2.443 1.00 89.12 212 TYR A CA 1
ATOM 1803 C C . TYR A 1 212 ? -6.775 7.575 1.294 1.00 89.12 212 TYR A C 1
ATOM 1805 O O . TYR A 1 212 ? -7.963 7.903 1.323 1.00 89.12 212 TYR A O 1
ATOM 1813 N N . ARG A 1 213 ? -6.258 6.850 0.294 1.00 86.25 213 ARG A N 1
ATOM 1814 C CA . ARG A 1 213 ? -7.060 6.396 -0.856 1.00 86.25 213 ARG A CA 1
ATOM 1815 C C . ARG A 1 213 ? -8.015 5.261 -0.490 1.00 86.25 213 ARG A C 1
ATOM 1817 O O . ARG A 1 213 ? -9.146 5.279 -0.963 1.00 86.25 213 ARG A O 1
ATOM 1824 N N . ALA A 1 214 ? -7.563 4.302 0.321 1.00 85.56 214 ALA A N 1
ATOM 1825 C CA . ALA A 1 214 ? -8.341 3.165 0.818 1.00 85.56 214 ALA A CA 1
ATOM 1826 C C . ALA A 1 214 ? -9.113 2.396 -0.278 1.00 85.56 214 ALA A C 1
ATOM 1828 O O . ALA A 1 214 ? -10.291 2.093 -0.115 1.00 85.56 214 ALA A O 1
ATOM 1829 N N . ARG A 1 215 ? -8.467 2.119 -1.423 1.00 82.44 215 ARG A N 1
ATOM 1830 C CA . ARG A 1 215 ? -9.104 1.428 -2.565 1.00 82.44 215 ARG A CA 1
ATOM 1831 C C . ARG A 1 215 ? -8.637 -0.005 -2.763 1.00 82.44 215 ARG A C 1
ATOM 1833 O O . ARG A 1 215 ? -9.440 -0.842 -3.154 1.00 82.44 215 ARG A O 1
ATOM 1840 N N . ASP A 1 216 ? -7.360 -0.273 -2.513 1.00 85.25 216 ASP A N 1
ATOM 1841 C CA . ASP A 1 216 ? -6.753 -1.553 -2.854 1.00 85.25 216 ASP A CA 1
ATOM 1842 C C . ASP A 1 216 ? -6.339 -2.332 -1.602 1.00 85.25 216 ASP A C 1
ATOM 1844 O O . ASP A 1 216 ? -5.319 -2.057 -0.967 1.00 85.25 216 ASP A O 1
ATOM 1848 N N . GLY A 1 217 ? -7.195 -3.276 -1.210 1.00 88.75 217 GLY A N 1
ATOM 1849 C CA . GLY A 1 217 ? -7.068 -3.987 0.057 1.00 88.75 217 GLY A CA 1
ATOM 1850 C C . GLY A 1 217 ? -5.873 -4.933 0.087 1.00 88.75 217 GLY A C 1
ATOM 1851 O O . GLY A 1 217 ? -5.213 -5.049 1.117 1.00 88.75 217 GLY A O 1
ATOM 1852 N N . GLN A 1 218 ? -5.554 -5.572 -1.040 1.00 89.00 218 GLN A N 1
ATOM 1853 C CA . GLN A 1 218 ? -4.416 -6.487 -1.129 1.00 89.00 218 GLN A CA 1
ATOM 1854 C C . GLN A 1 218 ? -3.089 -5.729 -0.967 1.00 89.00 218 GLN A C 1
ATOM 1856 O O . GLN A 1 218 ? -2.226 -6.171 -0.212 1.00 89.00 218 GLN A O 1
ATOM 1861 N N . ALA A 1 219 ? -2.952 -4.545 -1.568 1.00 89.19 219 ALA A N 1
ATOM 1862 C CA . ALA A 1 219 ? -1.743 -3.726 -1.490 1.00 89.19 219 ALA A CA 1
ATOM 1863 C C . ALA A 1 219 ? -1.571 -3.140 -0.094 1.00 89.19 219 ALA A C 1
ATOM 1865 O O . ALA A 1 219 ? -0.457 -3.115 0.430 1.00 89.19 219 ALA A O 1
ATOM 1866 N N . ILE A 1 220 ? -2.671 -2.719 0.537 1.00 93.12 220 ILE A N 1
ATOM 1867 C CA . ILE A 1 220 ? -2.650 -2.283 1.936 1.00 93.12 220 ILE A CA 1
ATOM 1868 C C . ILE A 1 220 ? -2.212 -3.437 2.834 1.00 93.12 220 ILE A C 1
ATOM 1870 O O . ILE A 1 220 ? -1.332 -3.240 3.665 1.00 93.12 220 ILE A O 1
ATOM 1874 N N . SER A 1 221 ? -2.771 -4.637 2.661 1.00 94.19 221 SER A N 1
ATOM 1875 C CA . SER A 1 221 ? -2.389 -5.802 3.463 1.00 94.19 221 SER A CA 1
ATOM 1876 C C . SER A 1 221 ? -0.930 -6.207 3.254 1.00 94.19 221 SER A C 1
ATOM 1878 O O . SER A 1 221 ? -0.242 -6.478 4.238 1.00 94.19 221 SER A O 1
ATOM 1880 N N . PHE A 1 222 ? -0.444 -6.183 2.011 1.00 93.00 222 PHE A N 1
ATOM 1881 C CA . PHE A 1 222 ? 0.952 -6.455 1.674 1.00 93.00 222 PHE A CA 1
ATOM 1882 C C . PHE A 1 222 ? 1.902 -5.473 2.374 1.00 93.00 222 PHE A C 1
ATOM 1884 O O . PHE A 1 222 ? 2.750 -5.894 3.164 1.00 93.00 222 PHE A O 1
ATOM 1891 N N . LEU A 1 223 ? 1.724 -4.162 2.156 1.00 94.06 223 LEU A N 1
ATOM 1892 C CA . LEU A 1 223 ? 2.589 -3.156 2.777 1.00 94.06 223 LEU A CA 1
ATOM 1893 C C . LEU A 1 223 ? 2.465 -3.152 4.290 1.00 94.06 223 LEU A C 1
ATOM 1895 O O . LEU A 1 223 ? 3.474 -3.073 4.975 1.00 94.06 223 LEU A O 1
ATOM 1899 N N . CYS A 1 224 ? 1.247 -3.241 4.823 1.00 95.94 224 CYS A N 1
ATOM 1900 C CA . CYS A 1 224 ? 1.036 -3.208 6.261 1.00 95.94 224 CYS A CA 1
ATOM 1901 C C . CYS A 1 224 ? 1.769 -4.355 6.954 1.00 95.94 224 CYS A C 1
ATOM 1903 O O . CYS A 1 224 ? 2.372 -4.142 8.003 1.00 95.94 224 CYS A O 1
ATOM 1905 N N . LYS A 1 225 ? 1.706 -5.569 6.393 1.00 95.50 225 LYS A N 1
ATOM 1906 C CA . LYS A 1 225 ? 2.400 -6.725 6.958 1.00 95.50 225 LYS A CA 1
ATOM 1907 C C . LYS A 1 225 ? 3.906 -6.475 6.984 1.00 95.50 225 LYS A C 1
ATOM 1909 O O . LYS A 1 225 ? 4.495 -6.482 8.061 1.00 95.50 225 LYS A O 1
ATOM 1914 N N . HIS A 1 226 ? 4.495 -6.172 5.832 1.00 95.50 226 HIS A N 1
ATOM 1915 C CA . HIS A 1 226 ? 5.945 -6.057 5.722 1.00 95.50 226 HIS A CA 1
ATOM 1916 C C . HIS A 1 226 ? 6.522 -4.807 6.400 1.00 95.50 226 HIS A C 1
ATOM 1918 O O . HIS A 1 226 ? 7.580 -4.870 7.016 1.00 95.50 226 HIS A O 1
ATOM 1924 N N . LEU A 1 227 ? 5.821 -3.673 6.373 1.00 96.50 227 LEU A N 1
ATOM 1925 C CA . LEU A 1 227 ? 6.259 -2.477 7.094 1.00 96.50 227 LEU A CA 1
ATOM 1926 C C . LEU A 1 227 ? 6.140 -2.641 8.609 1.00 96.50 227 LEU A C 1
ATOM 1928 O O . LEU A 1 227 ? 6.965 -2.098 9.336 1.00 96.50 227 LEU A O 1
ATOM 1932 N N . CYS A 1 228 ? 5.166 -3.405 9.110 1.00 96.44 228 CYS A N 1
ATOM 1933 C CA . CYS A 1 228 ? 5.111 -3.722 10.536 1.00 96.44 228 CYS A CA 1
ATOM 1934 C C . CYS A 1 228 ? 6.175 -4.725 10.984 1.00 96.44 228 CYS A C 1
ATOM 1936 O O . CYS A 1 228 ? 6.548 -4.682 12.154 1.00 96.44 228 CYS A O 1
ATOM 1938 N N . GLU A 1 229 ? 6.649 -5.600 10.096 1.00 95.56 229 GLU A N 1
ATOM 1939 C CA . GLU A 1 229 ? 7.809 -6.463 10.359 1.00 95.56 229 GLU A CA 1
ATOM 1940 C C . GLU A 1 229 ? 9.096 -5.626 10.490 1.00 95.56 229 GLU A C 1
ATOM 1942 O O . GLU A 1 229 ? 9.910 -5.904 11.366 1.00 95.56 229 GLU A O 1
ATOM 1947 N N . LEU A 1 230 ? 9.242 -4.566 9.683 1.00 94.88 230 LEU A N 1
ATOM 1948 C CA . LEU A 1 230 ? 10.417 -3.682 9.682 1.00 94.88 230 LEU A CA 1
ATOM 1949 C C . LEU A 1 230 ? 10.368 -2.596 10.769 1.00 94.88 230 LEU A C 1
ATOM 1951 O O . LEU A 1 230 ? 11.272 -2.475 11.591 1.00 94.88 230 LEU A O 1
ATOM 1955 N N . ASN A 1 231 ? 9.307 -1.787 10.782 1.00 95.25 231 ASN A N 1
ATOM 1956 C CA . ASN A 1 231 ? 9.142 -0.653 11.686 1.00 95.25 231 ASN A CA 1
ATOM 1957 C C . ASN A 1 231 ? 7.666 -0.467 12.092 1.00 95.25 231 ASN A C 1
ATOM 1959 O O . ASN A 1 231 ? 6.932 0.355 11.522 1.00 95.25 231 ASN A O 1
ATOM 1963 N N . PRO A 1 232 ? 7.199 -1.181 13.129 1.00 95.00 232 PRO A N 1
ATOM 1964 C CA . PRO A 1 232 ? 5.806 -1.109 13.556 1.00 95.00 232 PRO A CA 1
ATOM 1965 C C . PRO A 1 232 ? 5.435 0.241 14.194 1.00 95.00 232 PRO A C 1
ATOM 1967 O O . PRO A 1 232 ? 4.265 0.627 14.168 1.00 95.00 232 PRO A O 1
ATOM 1970 N N . VAL A 1 233 ? 6.401 0.981 14.753 1.00 94.19 233 VAL A N 1
ATOM 1971 C CA . VAL A 1 233 ? 6.168 2.317 15.332 1.00 94.19 233 VAL A CA 1
ATOM 1972 C C . VAL A 1 233 ? 5.912 3.332 14.218 1.00 94.19 233 VAL A C 1
ATOM 1974 O O . VAL A 1 233 ? 4.863 3.975 14.205 1.00 94.19 233 VAL A O 1
ATOM 1977 N N . GLY A 1 234 ? 6.833 3.435 13.256 1.00 93.50 234 GLY A N 1
ATOM 1978 C CA . GLY A 1 234 ? 6.730 4.356 12.124 1.00 93.50 234 GLY A CA 1
ATOM 1979 C C . GLY A 1 234 ? 5.509 4.076 11.251 1.00 93.50 234 GLY A C 1
ATOM 1980 O O . GLY A 1 234 ? 4.830 5.009 10.816 1.00 93.50 234 GLY A O 1
ATOM 1981 N N . THR A 1 235 ? 5.166 2.796 11.072 1.00 95.44 235 THR A N 1
ATOM 1982 C CA . THR A 1 235 ? 3.978 2.383 10.309 1.00 95.44 235 THR A CA 1
ATOM 1983 C C . THR A 1 235 ? 2.699 2.876 10.984 1.00 95.44 235 THR A C 1
ATOM 1985 O O . THR A 1 235 ? 1.806 3.401 10.315 1.00 95.44 235 THR A O 1
ATOM 1988 N N . CYS A 1 236 ? 2.628 2.768 12.316 1.00 95.19 236 CYS A N 1
ATOM 1989 C CA . CYS A 1 236 ? 1.501 3.263 13.104 1.00 95.19 236 CYS A CA 1
ATOM 1990 C C . CYS A 1 236 ? 1.386 4.787 13.057 1.00 95.19 236 CYS A C 1
ATOM 1992 O O . CYS A 1 236 ? 0.295 5.298 12.814 1.00 95.19 236 CYS A O 1
ATOM 1994 N N . LEU A 1 237 ? 2.495 5.510 13.229 1.00 93.00 237 LEU A N 1
ATOM 1995 C CA . LEU A 1 237 ? 2.503 6.975 13.188 1.00 93.00 237 LEU A CA 1
ATOM 1996 C C . LEU A 1 237 ? 2.003 7.515 11.839 1.00 93.00 237 LEU A C 1
ATOM 1998 O O . LEU A 1 237 ? 1.184 8.430 11.801 1.00 93.00 237 LEU A O 1
ATOM 2002 N N . ASN A 1 238 ? 2.437 6.913 10.729 1.00 92.50 238 ASN A N 1
ATOM 2003 C CA . ASN A 1 238 ? 2.014 7.327 9.389 1.00 92.50 238 ASN A CA 1
ATOM 2004 C C . ASN A 1 238 ? 0.568 6.927 9.053 1.00 92.50 238 ASN A C 1
ATOM 2006 O O . ASN A 1 238 ? -0.087 7.617 8.270 1.00 92.50 238 ASN A O 1
ATOM 2010 N N . ALA A 1 239 ? 0.063 5.839 9.643 1.00 93.75 239 ALA A N 1
ATOM 2011 C CA . ALA A 1 239 ? -1.326 5.412 9.484 1.00 93.75 239 ALA A CA 1
ATOM 2012 C C . ALA A 1 239 ? -2.299 6.213 10.361 1.00 93.75 239 ALA A C 1
ATOM 2014 O O . ALA A 1 239 ? -3.454 6.385 9.977 1.00 93.75 239 ALA A O 1
ATOM 2015 N N . TRP A 1 240 ? -1.853 6.715 11.517 1.00 94.06 240 TRP A N 1
ATOM 2016 C CA . TRP A 1 240 ? -2.722 7.346 12.511 1.00 94.06 240 TRP A CA 1
ATOM 2017 C C . TRP A 1 240 ? -3.581 8.466 11.927 1.00 94.06 240 TRP A C 1
ATOM 2019 O O . TRP A 1 240 ? -4.799 8.438 12.079 1.00 94.06 240 TRP A O 1
ATOM 2029 N N . GLN A 1 241 ? -2.966 9.417 11.218 1.00 91.56 241 GLN A N 1
ATOM 2030 C CA . GLN A 1 241 ? -3.683 10.571 10.678 1.00 91.56 241 GLN A CA 1
ATOM 2031 C C . GLN A 1 241 ? -4.797 10.161 9.689 1.00 91.56 241 GLN A C 1
ATOM 2033 O O . GLN A 1 241 ? -5.937 10.547 9.924 1.00 91.56 241 GLN A O 1
ATOM 2038 N N . PRO A 1 242 ? -4.557 9.317 8.661 1.00 91.38 242 PRO A N 1
ATOM 2039 C CA . PRO A 1 242 ? -5.629 8.792 7.809 1.00 91.38 242 PRO A CA 1
ATOM 2040 C C . PRO A 1 242 ? -6.801 8.134 8.557 1.00 91.38 242 PRO A C 1
ATOM 2042 O O . PRO A 1 242 ? -7.960 8.322 8.171 1.00 91.38 242 PRO A O 1
ATOM 2045 N N . PHE A 1 243 ? -6.518 7.347 9.602 1.00 91.38 243 PHE A N 1
ATOM 2046 C CA . PHE A 1 243 ? -7.549 6.697 10.419 1.00 91.38 243 PHE A CA 1
ATOM 2047 C C . PHE A 1 243 ? -8.327 7.716 11.250 1.00 91.38 243 PHE A C 1
ATOM 2049 O O . PHE A 1 243 ? -9.557 7.672 11.286 1.00 91.38 243 PHE A O 1
ATOM 2056 N N . PHE A 1 244 ? -7.613 8.638 11.892 1.00 91.44 244 PHE A N 1
ATOM 2057 C CA . PHE A 1 244 ? -8.202 9.672 12.723 1.00 91.44 244 PHE A CA 1
ATOM 2058 C C . PHE A 1 244 ? -9.045 10.639 11.893 1.00 91.44 244 PHE A C 1
ATOM 2060 O O . PHE A 1 244 ? -10.194 10.855 12.249 1.00 91.44 244 PHE A O 1
ATOM 2067 N N . ASP A 1 245 ? -8.552 11.125 10.751 1.00 89.38 245 ASP A N 1
ATOM 2068 C CA . ASP A 1 245 ? -9.305 11.985 9.827 1.00 89.38 245 ASP A CA 1
ATOM 2069 C C . ASP A 1 245 ? -10.602 11.295 9.382 1.00 89.38 245 ASP A C 1
ATOM 2071 O O . ASP A 1 245 ? -11.687 11.864 9.484 1.00 89.38 245 ASP A O 1
ATOM 2075 N N . SER A 1 246 ? -10.511 10.024 8.965 1.00 87.06 246 SER A N 1
ATOM 2076 C CA . SER A 1 246 ? -11.687 9.239 8.559 1.00 87.06 246 SER A CA 1
ATOM 2077 C C . SER A 1 246 ? -12.704 9.100 9.697 1.00 87.06 246 SER A C 1
ATOM 2079 O O . SER A 1 246 ? -13.906 9.087 9.450 1.00 87.06 246 SER A O 1
ATOM 2081 N N . PHE A 1 247 ? -12.241 9.016 10.945 1.00 89.62 247 PHE A N 1
ATOM 2082 C CA . PHE A 1 247 ? -13.110 8.968 12.116 1.00 89.62 247 PHE A CA 1
ATOM 2083 C C . PHE A 1 247 ? -13.670 10.349 12.505 1.00 89.62 247 PHE A C 1
ATOM 2085 O O . PHE A 1 247 ? -14.835 10.456 12.868 1.00 89.62 247 PHE A O 1
ATOM 2092 N N . GLN A 1 248 ? -12.895 11.427 12.386 1.00 88.25 248 GLN A N 1
ATOM 2093 C CA . GLN A 1 248 ? -13.363 12.787 12.673 1.00 88.25 248 GLN A CA 1
ATOM 2094 C C . GLN A 1 248 ? -14.475 13.214 11.705 1.00 88.25 248 GLN A C 1
ATOM 2096 O O . GLN A 1 248 ? -15.490 13.751 12.143 1.00 88.25 248 GLN A O 1
ATOM 2101 N N . HIS A 1 249 ? -14.350 12.891 10.414 1.00 86.50 249 HIS A N 1
ATOM 2102 C CA . HIS A 1 249 ? -15.415 13.140 9.437 1.00 86.50 249 HIS A CA 1
ATOM 2103 C C . HIS A 1 249 ? -16.706 12.358 9.737 1.00 86.50 249 HIS A C 1
ATOM 2105 O O . HIS A 1 249 ? -17.792 12.797 9.375 1.00 86.50 249 HIS A O 1
ATOM 2111 N N . LEU A 1 250 ? -16.622 11.228 10.448 1.00 82.88 250 LEU A N 1
ATOM 2112 C CA . LEU A 1 250 ? -17.801 10.471 10.875 1.00 82.88 250 LEU A CA 1
ATOM 2113 C C . LEU A 1 250 ? -18.603 11.197 11.968 1.00 82.88 250 LEU A C 1
ATOM 2115 O O . LEU A 1 250 ? -19.836 11.128 11.973 1.00 82.88 250 LEU A O 1
ATOM 2119 N N . ILE A 1 251 ? -17.906 11.847 12.906 1.00 81.50 251 ILE A N 1
ATOM 2120 C CA . ILE A 1 251 ? -18.485 12.354 14.162 1.00 81.50 251 ILE A CA 1
ATOM 2121 C C . ILE A 1 251 ? -18.739 13.869 14.169 1.00 81.50 251 ILE A C 1
ATOM 2123 O O . ILE A 1 251 ? -19.607 14.311 14.915 1.00 81.50 251 ILE A O 1
ATOM 2127 N N . HIS A 1 252 ? -18.001 14.659 13.379 1.00 72.50 252 HIS A N 1
ATOM 2128 C CA . HIS A 1 252 ? -18.024 16.128 13.452 1.00 72.50 252 HIS A CA 1
ATOM 2129 C C . HIS A 1 252 ? -18.673 16.834 12.262 1.00 72.50 252 HIS A C 1
ATOM 2131 O O . HIS A 1 252 ? -18.887 18.044 12.334 1.00 72.50 252 HIS A O 1
ATOM 2137 N N . ASP A 1 253 ? -19.006 16.127 11.184 1.00 65.31 253 ASP A N 1
ATOM 2138 C CA . ASP A 1 253 ? -19.607 16.773 10.022 1.00 65.31 253 ASP A CA 1
ATOM 2139 C C . ASP A 1 253 ? -21.139 16.816 10.141 1.00 65.31 253 ASP A C 1
ATOM 2141 O O . ASP A 1 253 ? -21.860 15.999 9.567 1.00 65.31 253 ASP A O 1
ATOM 2145 N N . GLU A 1 254 ? -21.642 17.767 10.936 1.00 55.75 254 GLU A N 1
ATOM 2146 C CA . GLU A 1 254 ? -23.081 18.002 11.157 1.00 55.75 254 GLU A CA 1
ATOM 2147 C C . GLU A 1 254 ? -23.849 18.334 9.864 1.00 55.75 254 GLU A C 1
ATOM 2149 O O . GLU A 1 254 ? -25.074 18.230 9.836 1.00 55.75 254 GLU A O 1
ATOM 2154 N N . LYS A 1 255 ? -23.141 18.722 8.793 1.00 58.97 255 LYS A N 1
ATOM 2155 C CA . LYS A 1 255 ? -23.715 19.065 7.483 1.00 58.97 255 LYS A CA 1
ATOM 2156 C C . LYS A 1 255 ? -23.653 17.920 6.471 1.00 58.97 255 LYS A C 1
ATOM 2158 O O . LYS A 1 255 ? -24.258 18.038 5.407 1.00 58.97 255 LYS A O 1
ATOM 2163 N N . SER A 1 256 ? -22.932 16.844 6.781 1.00 62.34 256 SER A N 1
ATOM 2164 C CA . SER A 1 256 ? -22.786 15.700 5.881 1.00 62.34 256 SER A CA 1
ATOM 2165 C C . SER A 1 256 ? -24.067 14.866 5.821 1.00 62.34 256 SER A C 1
ATOM 2167 O O . SER A 1 256 ? -24.672 14.524 6.842 1.00 62.34 256 SER A O 1
ATOM 2169 N N . ASP A 1 257 ? -24.480 14.509 4.604 1.00 70.56 257 ASP A N 1
ATOM 2170 C CA . ASP A 1 257 ? -25.583 13.573 4.396 1.00 70.56 257 ASP A CA 1
ATOM 2171 C C . ASP A 1 257 ? -25.206 12.181 4.948 1.00 70.56 257 ASP A C 1
ATOM 2173 O O . ASP A 1 257 ? -24.033 11.788 4.999 1.00 70.56 257 ASP A O 1
ATOM 2177 N N . HIS A 1 258 ? -26.205 11.386 5.334 1.00 72.88 258 HIS A N 1
ATOM 2178 C CA . HIS A 1 258 ? -26.037 10.015 5.819 1.00 72.88 258 HIS A CA 1
ATOM 2179 C C . HIS A 1 258 ? -25.187 9.152 4.873 1.00 72.88 258 HIS A C 1
ATOM 2181 O O . HIS A 1 258 ? -24.486 8.238 5.321 1.00 72.88 258 HIS A O 1
ATOM 2187 N N . LEU A 1 259 ? -25.228 9.439 3.570 1.00 72.81 259 LEU A N 1
ATOM 2188 C CA . LEU A 1 259 ? -24.434 8.757 2.554 1.00 72.81 259 LEU A CA 1
ATOM 2189 C C . LEU A 1 259 ? -22.922 8.994 2.727 1.00 72.81 259 LEU A C 1
ATOM 2191 O O . LEU A 1 259 ? -22.138 8.045 2.659 1.00 72.81 259 LEU A O 1
ATOM 2195 N N . GLU A 1 260 ? -22.520 10.232 3.007 1.00 74.75 260 GLU A N 1
ATOM 2196 C CA . GLU A 1 260 ? -21.120 10.628 3.184 1.00 74.75 260 GLU A CA 1
ATOM 2197 C C . GLU A 1 260 ? -20.552 10.075 4.499 1.00 74.75 260 GLU A C 1
ATOM 2199 O O . GLU A 1 260 ? -19.486 9.451 4.513 1.00 74.75 260 GLU A O 1
ATOM 2204 N N . ARG A 1 261 ? -21.319 10.152 5.594 1.00 76.50 261 ARG A N 1
ATOM 2205 C CA . ARG A 1 261 ? -20.942 9.523 6.877 1.00 76.50 261 ARG A CA 1
ATOM 2206 C C . ARG A 1 261 ? -20.724 8.017 6.728 1.00 76.50 261 ARG A C 1
ATOM 2208 O O . ARG A 1 261 ? -19.752 7.462 7.244 1.00 76.50 261 ARG A O 1
ATOM 2215 N N . ASN A 1 262 ? -21.587 7.347 5.963 1.00 81.44 262 ASN A N 1
ATOM 2216 C CA . ASN A 1 262 ? -21.435 5.924 5.665 1.00 81.44 262 ASN A CA 1
ATOM 2217 C C . ASN A 1 262 ? -20.193 5.617 4.818 1.00 81.44 262 ASN A C 1
ATOM 2219 O O . ASN A 1 262 ? -19.596 4.551 4.985 1.00 81.44 262 ASN A O 1
ATOM 2223 N N . GLN A 1 263 ? -19.761 6.526 3.943 1.00 85.62 263 GLN A N 1
ATOM 2224 C CA . GLN A 1 263 ? -18.524 6.363 3.179 1.00 85.62 263 GLN A CA 1
ATOM 2225 C C . GLN A 1 263 ? -17.292 6.386 4.092 1.00 85.62 263 GLN A C 1
ATOM 2227 O O . GLN A 1 263 ? -16.443 5.496 3.986 1.00 85.62 263 GLN A O 1
ATOM 2232 N N . TYR A 1 264 ? -17.209 7.341 5.023 1.00 87.69 264 TYR A N 1
ATOM 2233 C CA . TYR A 1 264 ? -16.108 7.414 5.990 1.00 87.69 264 TYR A CA 1
ATOM 2234 C C . TYR A 1 264 ? -16.094 6.220 6.946 1.00 87.69 264 TYR A C 1
ATOM 2236 O O . TYR A 1 264 ? -15.032 5.649 7.205 1.00 87.69 264 TYR A O 1
ATOM 2244 N N . ARG A 1 265 ? -17.273 5.757 7.381 1.00 88.44 265 ARG A N 1
ATOM 2245 C CA . ARG A 1 265 ? -17.407 4.519 8.160 1.00 88.44 265 ARG A CA 1
ATOM 2246 C C . ARG A 1 265 ? -16.857 3.313 7.399 1.00 88.44 265 ARG A C 1
ATOM 2248 O O . ARG A 1 265 ? -15.996 2.600 7.910 1.00 88.44 265 ARG A O 1
ATOM 2255 N N . ARG A 1 266 ? -17.306 3.106 6.154 1.00 88.88 266 ARG A N 1
ATOM 2256 C CA . ARG A 1 266 ? -16.828 2.011 5.290 1.00 88.88 266 ARG A CA 1
ATOM 2257 C C . ARG A 1 266 ? -15.325 2.087 5.069 1.00 88.88 266 ARG A C 1
ATOM 2259 O O . ARG A 1 266 ? -14.662 1.057 5.120 1.00 88.88 266 ARG A O 1
ATOM 2266 N N . LYS A 1 267 ? -14.786 3.291 4.871 1.00 90.69 267 LYS A N 1
ATOM 2267 C CA . LYS A 1 267 ? -13.347 3.525 4.738 1.00 90.69 267 LYS A CA 1
ATOM 2268 C C . LYS A 1 267 ? -12.586 3.109 5.997 1.00 90.69 267 LYS A C 1
ATOM 2270 O O . LYS A 1 267 ? -11.605 2.382 5.882 1.00 90.69 267 LYS A O 1
ATOM 2275 N N . PHE A 1 268 ? -13.043 3.516 7.182 1.00 92.38 268 PHE A N 1
ATOM 2276 C CA . PHE A 1 268 ? -12.414 3.136 8.449 1.00 92.38 268 PHE A CA 1
ATOM 2277 C C . PHE A 1 268 ? -12.407 1.613 8.640 1.00 92.38 268 PHE A C 1
ATOM 2279 O O . PHE A 1 268 ? -11.362 1.023 8.913 1.00 92.38 268 PHE A O 1
ATOM 2286 N N . ILE A 1 269 ? -13.562 0.970 8.434 1.00 92.25 269 ILE A N 1
ATOM 2287 C CA . ILE A 1 269 ? -13.713 -0.489 8.540 1.00 92.25 269 ILE A CA 1
ATOM 2288 C C . ILE A 1 269 ? -12.796 -1.195 7.538 1.00 92.25 269 ILE A C 1
ATOM 2290 O O . ILE A 1 269 ? -12.097 -2.142 7.894 1.00 92.25 269 ILE A O 1
ATOM 2294 N N . PHE A 1 270 ? -12.772 -0.722 6.291 1.00 92.75 270 PHE A N 1
ATOM 2295 C CA . PHE A 1 270 ? -11.922 -1.260 5.237 1.00 92.75 270 PHE A CA 1
ATOM 2296 C C . PHE A 1 270 ? -10.440 -1.182 5.612 1.00 92.75 270 PHE A C 1
ATOM 2298 O O . PHE A 1 270 ? -9.738 -2.190 5.536 1.00 92.75 270 PHE A O 1
ATOM 2305 N N . LEU A 1 271 ? -9.969 -0.017 6.064 1.00 92.75 271 LEU A N 1
ATOM 2306 C CA . LEU A 1 271 ? -8.579 0.153 6.475 1.00 92.75 271 LEU A CA 1
ATOM 2307 C C . LEU A 1 271 ? -8.228 -0.802 7.615 1.00 92.75 271 LEU A C 1
ATOM 2309 O O . LEU A 1 271 ? -7.263 -1.555 7.499 1.00 92.75 271 LEU A O 1
ATOM 2313 N N . LEU A 1 272 ? -9.045 -0.848 8.672 1.00 93.19 272 LEU A N 1
ATOM 2314 C CA . LEU A 1 272 ? -8.770 -1.721 9.809 1.00 93.19 272 LEU A CA 1
ATOM 2315 C C . LEU A 1 272 ? -8.758 -3.201 9.400 1.00 93.19 272 LEU A C 1
ATOM 2317 O O . LEU A 1 272 ? -7.850 -3.933 9.791 1.00 93.19 272 LEU A O 1
ATOM 2321 N N . LYS A 1 273 ? -9.703 -3.629 8.551 1.00 93.81 273 LYS A N 1
ATOM 2322 C CA . LYS A 1 273 ? -9.770 -4.994 8.006 1.00 93.81 273 LYS A CA 1
ATOM 2323 C C . LYS A 1 273 ? -8.496 -5.386 7.254 1.00 93.81 273 LYS A C 1
ATOM 2325 O O . LYS A 1 273 ? -8.072 -6.535 7.350 1.00 93.81 273 LYS A O 1
ATOM 2330 N N . HIS A 1 274 ? -7.883 -4.460 6.523 1.00 94.38 274 HIS A N 1
ATOM 2331 C CA . HIS A 1 274 ? -6.696 -4.744 5.717 1.00 94.38 274 HIS A CA 1
ATOM 2332 C C . HIS A 1 274 ? -5.368 -4.535 6.453 1.00 94.38 274 HIS A C 1
ATOM 2334 O O . HIS A 1 274 ? -4.336 -4.989 5.960 1.00 94.38 274 HIS A O 1
ATOM 2340 N N . CYS A 1 275 ? -5.378 -3.934 7.644 1.00 95.06 275 CYS A N 1
ATOM 2341 C CA . CYS A 1 275 ? -4.206 -3.855 8.511 1.00 95.06 275 CYS A CA 1
ATOM 2342 C C . CYS A 1 275 ? -3.887 -5.200 9.185 1.00 95.06 275 CYS A C 1
ATOM 2344 O O . CYS A 1 275 ? -4.790 -5.969 9.517 1.00 95.06 275 CYS A O 1
ATOM 2346 N N . CYS A 1 276 ? -2.603 -5.462 9.436 1.00 94.94 276 CYS A N 1
ATOM 2347 C CA . CYS A 1 276 ? -2.137 -6.619 10.200 1.00 94.94 276 CYS A CA 1
ATOM 2348 C C . CYS A 1 276 ? -2.393 -6.440 11.708 1.00 94.94 276 CYS A C 1
ATOM 2350 O O . CYS A 1 276 ? -2.572 -5.320 12.194 1.00 94.94 276 CYS A O 1
ATOM 2352 N N . GLN A 1 277 ? -2.362 -7.539 12.469 1.00 93.56 277 GLN A N 1
ATOM 2353 C CA . GLN A 1 277 ? -2.671 -7.515 13.904 1.00 93.56 277 GLN A CA 1
ATOM 2354 C C . GLN A 1 277 ? -1.752 -6.574 14.700 1.00 93.56 277 GLN A C 1
ATOM 2356 O O . GLN A 1 277 ? -2.225 -5.846 15.571 1.00 93.56 277 GLN A O 1
ATOM 2361 N N . THR A 1 278 ? -0.458 -6.533 14.369 1.00 94.56 278 THR A N 1
ATOM 2362 C CA . THR A 1 278 ? 0.529 -5.642 15.002 1.00 94.56 278 THR A CA 1
ATOM 2363 C C . THR A 1 278 ? 0.141 -4.173 14.877 1.00 94.56 278 THR A C 1
ATOM 2365 O O . THR A 1 278 ? 0.268 -3.410 15.834 1.00 94.56 278 THR A O 1
ATOM 2368 N N . LEU A 1 279 ? -0.350 -3.765 13.705 1.00 95.00 279 LEU A N 1
ATOM 2369 C CA . LEU A 1 279 ? -0.779 -2.391 13.497 1.00 95.00 279 LEU A CA 1
ATOM 2370 C C . LEU A 1 279 ? -2.092 -2.103 14.220 1.00 95.00 279 LEU A C 1
ATOM 2372 O O . LEU A 1 279 ? -2.214 -1.058 14.850 1.00 95.00 279 LEU A O 1
ATOM 2376 N N . ARG A 1 280 ? -3.064 -3.022 14.157 1.00 94.19 280 ARG A N 1
ATOM 2377 C CA . ARG A 1 280 ? -4.372 -2.832 14.800 1.00 94.19 280 ARG A CA 1
ATOM 2378 C C . ARG A 1 280 ? -4.235 -2.632 16.307 1.00 94.19 280 ARG A C 1
ATOM 2380 O O . ARG A 1 280 ? -4.780 -1.669 16.835 1.00 94.19 280 ARG A O 1
ATOM 2387 N N . THR A 1 281 ? -3.452 -3.472 16.982 1.00 92.19 281 THR A N 1
ATOM 2388 C CA . THR A 1 281 ? -3.230 -3.352 18.434 1.00 92.19 281 THR A CA 1
ATOM 2389 C C . THR A 1 281 ? -2.541 -2.035 18.796 1.00 92.19 281 THR A C 1
ATOM 2391 O O . THR A 1 281 ? -2.915 -1.386 19.770 1.00 92.19 281 THR A O 1
ATOM 2394 N N . ARG A 1 282 ? -1.571 -1.584 17.989 1.00 93.44 282 ARG A N 1
ATOM 2395 C CA . ARG A 1 282 ? -0.889 -0.296 18.191 1.00 93.44 282 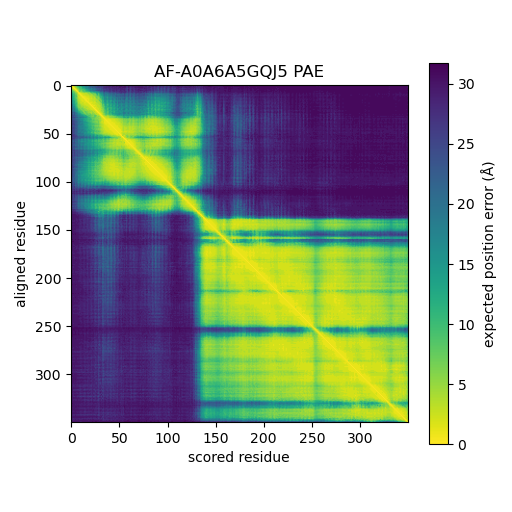ARG A CA 1
ATOM 2396 C C . ARG A 1 282 ? -1.797 0.903 17.939 1.00 93.44 282 ARG A C 1
ATOM 2398 O O . ARG A 1 282 ? -1.784 1.833 18.741 1.00 93.44 282 ARG A O 1
ATOM 2405 N N . LEU A 1 283 ? -2.600 0.871 16.876 1.00 93.06 283 LEU A N 1
ATOM 2406 C CA . LEU A 1 283 ? -3.543 1.939 16.537 1.00 93.06 283 LEU A CA 1
ATOM 2407 C C . LEU A 1 283 ? -4.543 2.183 17.667 1.00 93.06 283 LEU A C 1
ATOM 2409 O O . LEU A 1 283 ? -4.824 3.336 17.980 1.00 93.06 283 LEU A O 1
ATOM 2413 N N . VAL A 1 284 ? -5.048 1.127 18.311 1.00 91.38 284 VAL A N 1
ATOM 2414 C CA . VAL A 1 284 ? -6.030 1.292 19.393 1.00 91.38 284 VAL A CA 1
ATOM 2415 C C . VAL A 1 284 ? -5.415 1.934 20.643 1.00 91.38 284 VAL A C 1
ATOM 2417 O O . VAL A 1 284 ? -6.083 2.730 21.298 1.00 91.38 284 VAL A O 1
ATOM 2420 N N . LYS A 1 285 ? -4.144 1.652 20.956 1.00 91.50 285 LYS A N 1
ATOM 2421 C CA . LYS A 1 285 ? -3.424 2.258 22.096 1.00 91.50 285 LYS A CA 1
ATOM 2422 C C . LYS A 1 285 ? -2.947 3.684 21.818 1.00 91.50 285 LYS A C 1
ATOM 2424 O O . LYS A 1 285 ? -2.661 4.439 22.750 1.00 91.50 285 LYS A O 1
ATOM 2429 N N . HIS A 1 286 ? -2.814 4.044 20.544 1.00 91.50 286 HIS A N 1
ATOM 2430 C CA . HIS A 1 286 ? -2.200 5.296 20.128 1.00 91.50 286 HIS A CA 1
ATOM 2431 C C . HIS A 1 286 ? -2.922 6.517 20.721 1.00 91.50 286 HIS A C 1
ATOM 2433 O O . HIS A 1 286 ? -4.143 6.528 20.904 1.00 91.50 286 HIS A O 1
ATOM 2439 N N . SER A 1 287 ? -2.144 7.554 21.049 1.00 90.56 287 SER A N 1
ATOM 2440 C CA . SER A 1 287 ? -2.637 8.789 21.673 1.00 90.56 287 SER A CA 1
ATOM 2441 C C . SER A 1 287 ? -3.505 8.545 22.921 1.00 90.56 287 SER A C 1
ATOM 2443 O O . SER A 1 287 ? -4.522 9.208 23.095 1.00 90.56 287 SER A O 1
ATOM 2445 N N . HIS A 1 288 ? -3.114 7.599 23.784 1.00 91.31 288 HIS A N 1
ATOM 2446 C CA . HIS A 1 288 ? -3.845 7.235 25.009 1.00 91.31 288 HIS A CA 1
ATOM 2447 C C . HIS A 1 288 ? -5.287 6.787 24.737 1.00 91.31 288 HIS A C 1
ATOM 2449 O O . HIS A 1 288 ? -6.236 7.329 25.300 1.00 91.31 288 HIS A O 1
ATOM 2455 N N . PHE A 1 289 ? -5.455 5.799 23.855 1.00 92.31 289 PHE A N 1
ATOM 2456 C CA . PHE A 1 289 ? -6.765 5.214 23.536 1.00 92.31 289 PHE A CA 1
ATOM 2457 C C . PHE A 1 289 ? -7.767 6.212 22.930 1.00 92.31 289 PHE A C 1
ATOM 2459 O O . PHE A 1 289 ? -8.984 6.073 23.087 1.00 92.31 289 PHE A O 1
ATOM 2466 N N . ARG A 1 290 ? -7.274 7.231 22.212 1.00 92.06 290 ARG A N 1
ATOM 2467 C CA . ARG A 1 290 ? -8.108 8.346 21.739 1.00 92.06 290 ARG A CA 1
ATOM 2468 C C . ARG A 1 290 ? -9.276 7.903 20.856 1.00 92.06 290 ARG A C 1
ATOM 2470 O O . ARG A 1 290 ? -10.391 8.368 21.071 1.00 92.06 290 ARG A O 1
ATOM 2477 N N . LEU A 1 291 ? -9.042 7.001 19.897 1.00 92.31 291 LEU A N 1
ATOM 2478 C CA . LEU A 1 291 ? -10.080 6.538 18.963 1.00 92.31 291 LEU A CA 1
ATOM 2479 C C . LEU A 1 291 ? -11.242 5.848 19.685 1.00 92.31 291 LEU A C 1
ATOM 2481 O O . LEU A 1 291 ? -12.399 6.148 19.405 1.00 92.31 291 LEU A O 1
ATOM 2485 N N . ILE A 1 292 ? -10.949 4.951 20.631 1.00 93.00 292 ILE A N 1
ATOM 2486 C CA . ILE A 1 292 ? -12.000 4.235 21.360 1.00 93.00 292 ILE A CA 1
ATOM 2487 C C . ILE A 1 292 ? -12.729 5.152 22.351 1.00 93.00 292 ILE A C 1
ATOM 2489 O O . ILE A 1 292 ? -13.947 5.048 22.498 1.00 93.00 292 ILE A O 1
ATOM 2493 N N . CYS A 1 293 ? -12.019 6.098 22.972 1.00 92.19 293 CYS A N 1
ATOM 2494 C CA . CYS A 1 293 ? -12.627 7.101 23.846 1.00 92.19 293 CYS A CA 1
ATOM 2495 C C . CYS A 1 293 ? -13.572 8.031 23.078 1.00 92.19 293 CYS A C 1
ATOM 2497 O O . CYS A 1 293 ? -14.677 8.300 23.547 1.00 92.19 293 CYS A O 1
ATOM 2499 N N . ASP A 1 294 ? -13.176 8.494 21.890 1.00 91.25 294 ASP A N 1
ATOM 2500 C CA . ASP A 1 294 ? -14.047 9.328 21.065 1.00 91.25 294 ASP A CA 1
ATOM 2501 C C . ASP A 1 294 ? -15.220 8.506 20.501 1.00 91.25 294 ASP A C 1
ATOM 2503 O O . ASP A 1 294 ? -16.356 8.973 20.535 1.00 91.25 294 ASP A O 1
ATOM 2507 N N . ALA A 1 295 ? -15.006 7.250 20.090 1.00 91.62 295 ALA A N 1
ATOM 2508 C CA . ALA A 1 295 ? -16.099 6.357 19.686 1.00 91.62 295 ALA A CA 1
ATOM 2509 C C . ALA A 1 295 ? -17.129 6.151 20.807 1.00 91.62 295 ALA A C 1
ATOM 2511 O O . ALA A 1 295 ? -18.333 6.148 20.545 1.00 91.62 295 ALA A O 1
ATOM 2512 N N . PHE A 1 296 ? -16.677 6.057 22.061 1.00 91.12 296 PHE A N 1
ATOM 2513 C CA . PHE A 1 296 ? -17.560 6.038 23.224 1.00 91.12 296 PHE A CA 1
ATOM 2514 C C . PHE A 1 296 ? -18.298 7.371 23.407 1.00 91.12 296 PHE A C 1
ATOM 2516 O O . PHE A 1 296 ? -19.523 7.388 23.534 1.00 91.12 296 PHE A O 1
ATOM 2523 N N . ARG A 1 297 ? -17.564 8.492 23.384 1.00 88.88 297 ARG A N 1
ATOM 2524 C CA . ARG A 1 297 ? -18.100 9.844 23.605 1.00 88.88 297 ARG A CA 1
ATOM 2525 C C . ARG A 1 297 ? -19.194 10.216 22.604 1.00 88.88 297 ARG A C 1
ATOM 2527 O O . ARG A 1 297 ? -20.185 10.819 23.005 1.00 88.88 297 ARG A O 1
ATOM 2534 N N . TYR A 1 298 ? -19.017 9.858 21.335 1.00 87.88 298 TYR A N 1
ATOM 2535 C CA . TYR A 1 298 ? -19.962 10.160 20.256 1.00 87.88 298 TYR A CA 1
ATOM 2536 C C . TYR A 1 298 ? -20.943 9.014 19.962 1.00 87.88 298 TYR A C 1
ATOM 2538 O O . TYR A 1 298 ? -21.730 9.109 19.026 1.00 87.88 298 TYR A O 1
ATOM 2546 N N . ASN A 1 299 ? -20.947 7.950 20.778 1.00 86.94 299 ASN A N 1
ATOM 2547 C CA . ASN A 1 299 ? -21.844 6.797 20.644 1.00 86.94 299 ASN A CA 1
ATOM 2548 C C . ASN A 1 299 ? -21.766 6.101 19.262 1.00 86.94 299 ASN A C 1
ATOM 2550 O O . ASN A 1 299 ? -22.765 5.613 18.729 1.00 86.94 299 ASN A O 1
ATOM 2554 N N . GLU A 1 300 ? -20.562 6.003 18.697 1.00 89.19 300 GLU A N 1
ATOM 2555 C CA . GLU A 1 300 ? -20.290 5.297 17.440 1.00 89.19 300 GLU A CA 1
ATOM 2556 C C . GLU A 1 300 ? -20.133 3.788 17.677 1.00 89.19 300 GLU A C 1
ATOM 2558 O O . GLU A 1 300 ? -19.029 3.244 17.723 1.00 89.19 300 GLU A O 1
ATOM 2563 N N . GLN A 1 301 ? -21.264 3.098 17.853 1.00 89.19 301 GLN A N 1
ATOM 2564 C CA . GLN A 1 301 ? -21.317 1.716 18.357 1.00 89.19 301 GLN A CA 1
ATOM 2565 C C . GLN A 1 301 ? -20.543 0.699 17.510 1.00 89.19 301 GLN A C 1
ATOM 2567 O O . GLN A 1 301 ? -19.883 -0.188 18.056 1.00 89.19 301 GLN A O 1
ATOM 2572 N N . GLU A 1 302 ? -20.625 0.817 16.187 1.00 89.75 302 GLU A N 1
ATOM 2573 C CA . GLU A 1 302 ? -19.973 -0.113 15.261 1.00 89.75 302 GLU A CA 1
ATOM 2574 C C . GLU A 1 302 ? -18.450 0.035 15.306 1.00 89.75 302 GLU A C 1
ATOM 2576 O O . GLU A 1 302 ? -17.737 -0.953 15.4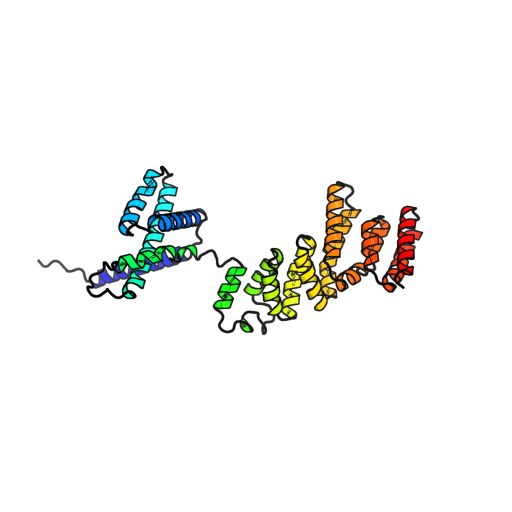63 1.00 89.75 302 GLU A O 1
ATOM 2581 N N . ILE A 1 303 ? -17.951 1.276 15.274 1.00 91.44 303 ILE A N 1
ATOM 2582 C CA . ILE A 1 303 ? -16.516 1.555 15.384 1.00 91.44 303 ILE A CA 1
ATOM 2583 C C . ILE A 1 303 ? -15.999 1.174 16.772 1.00 91.44 303 ILE A C 1
ATOM 2585 O O . ILE A 1 303 ? -14.934 0.576 16.883 1.00 91.44 303 ILE A O 1
ATOM 2589 N N . PHE A 1 304 ? -16.761 1.459 17.831 1.00 92.94 304 PHE A N 1
ATOM 2590 C CA . PHE A 1 304 ? -16.400 1.076 19.194 1.00 92.94 304 PHE A CA 1
ATOM 2591 C C . PHE A 1 304 ? -16.232 -0.443 19.338 1.00 92.94 304 PHE A C 1
ATOM 2593 O O . PHE A 1 304 ? -15.221 -0.906 19.862 1.00 92.94 304 PHE A O 1
ATOM 2600 N N . SER A 1 305 ? -17.194 -1.219 18.830 1.00 92.12 305 SER A N 1
ATOM 2601 C CA . SER A 1 305 ? -17.143 -2.687 18.877 1.00 92.12 305 SER A CA 1
ATOM 2602 C C . SER A 1 305 ? -15.965 -3.225 18.064 1.00 92.12 305 SER A C 1
ATOM 2604 O O . SER A 1 305 ? -15.205 -4.057 18.553 1.00 92.12 305 SER A O 1
ATOM 2606 N N . LEU A 1 306 ? -15.749 -2.669 16.870 1.00 91.69 306 LEU A N 1
ATOM 2607 C CA . LEU A 1 306 ? -14.639 -3.037 16.002 1.00 91.69 306 LEU A CA 1
ATOM 2608 C C . LEU A 1 306 ? -13.268 -2.745 16.641 1.00 91.69 306 LEU A C 1
ATOM 2610 O O . LEU A 1 306 ? -12.339 -3.542 16.524 1.00 91.69 306 LEU A O 1
ATOM 2614 N N . LEU A 1 307 ? -13.117 -1.611 17.330 1.00 93.00 307 LEU A N 1
ATOM 2615 C CA . LEU A 1 307 ? -11.883 -1.287 18.050 1.00 93.00 307 LEU A CA 1
ATOM 2616 C C . LEU A 1 307 ? -11.651 -2.266 19.206 1.00 93.00 307 LEU A C 1
ATOM 2618 O O . LEU A 1 307 ? -10.539 -2.771 19.343 1.00 93.00 307 LEU A O 1
ATOM 2622 N N . LEU A 1 308 ? -12.696 -2.597 19.974 1.00 92.50 308 LEU A N 1
ATOM 2623 C CA . LEU A 1 308 ? -12.626 -3.559 21.082 1.00 92.50 308 LEU A CA 1
ATOM 2624 C C . LEU A 1 308 ? -12.204 -4.967 20.659 1.00 92.50 308 LEU A C 1
ATOM 2626 O O . LEU A 1 308 ? -11.520 -5.656 21.415 1.00 92.50 308 LEU A O 1
ATOM 2630 N N . GLU A 1 309 ? -12.599 -5.413 19.469 1.00 90.75 309 GLU A N 1
ATOM 2631 C CA . GLU A 1 309 ? -12.187 -6.716 18.933 1.00 90.75 309 GLU A CA 1
ATOM 2632 C C . GLU A 1 309 ? -10.668 -6.825 18.753 1.00 90.75 309 GLU A C 1
ATOM 2634 O O . GLU A 1 309 ? -10.120 -7.924 18.817 1.00 90.75 309 GLU A O 1
ATOM 2639 N N . ASN A 1 310 ? -9.984 -5.692 18.577 1.00 89.31 310 ASN A N 1
ATOM 2640 C CA . ASN A 1 310 ? -8.555 -5.625 18.293 1.00 89.31 310 ASN A CA 1
ATOM 2641 C C . ASN A 1 310 ? -7.690 -5.287 19.523 1.00 89.31 310 ASN A C 1
ATOM 2643 O O . ASN A 1 310 ? -6.493 -5.039 19.371 1.00 89.31 310 ASN A O 1
ATOM 2647 N N . MET A 1 311 ? -8.271 -5.279 20.726 1.00 91.12 311 MET A N 1
ATOM 2648 C CA . MET A 1 311 ? -7.574 -4.993 21.986 1.00 91.12 311 MET A CA 1
ATOM 2649 C C . MET A 1 311 ? -7.228 -6.271 22.752 1.00 91.12 311 MET A C 1
ATOM 2651 O O . MET A 1 311 ? -7.995 -7.236 22.730 1.00 91.12 311 MET A O 1
ATOM 2655 N N . SER A 1 312 ? -6.096 -6.266 23.464 1.00 89.00 312 SER A N 1
ATOM 2656 C CA . SER A 1 312 ? -5.790 -7.306 24.454 1.00 89.00 312 SER A CA 1
ATOM 2657 C C . SER A 1 312 ? -6.590 -7.097 25.748 1.00 89.00 312 SER A C 1
ATOM 2659 O O . SER A 1 312 ? -7.172 -6.033 25.969 1.00 89.00 312 SER A O 1
ATOM 2661 N N . SER A 1 313 ? -6.603 -8.097 26.632 1.00 87.06 313 SER A N 1
ATOM 2662 C CA . SER A 1 313 ? -7.221 -7.989 27.962 1.00 87.06 313 SER A CA 1
ATOM 2663 C C . SER A 1 313 ? -6.636 -6.836 28.789 1.00 87.06 313 SER A C 1
ATOM 2665 O O . SER A 1 313 ? -7.388 -6.080 29.406 1.00 87.06 313 SER A O 1
ATOM 2667 N N . GLU A 1 314 ? -5.314 -6.661 28.747 1.00 88.62 314 GLU A N 1
ATOM 2668 C CA . GLU A 1 314 ? -4.597 -5.559 29.397 1.00 88.62 314 GLU A CA 1
ATOM 2669 C C . GLU A 1 314 ? -5.020 -4.196 28.831 1.00 88.62 314 GLU A C 1
ATOM 2671 O O . GLU A 1 314 ? -5.378 -3.291 29.584 1.00 88.62 314 GLU A O 1
ATOM 2676 N N . ASP A 1 315 ? -5.088 -4.072 27.503 1.00 90.50 315 ASP A N 1
ATOM 2677 C CA . ASP A 1 315 ? -5.499 -2.826 26.852 1.00 90.50 315 ASP A CA 1
ATOM 2678 C C . ASP A 1 315 ? -6.937 -2.449 27.189 1.00 90.50 315 ASP A C 1
ATOM 2680 O O . ASP A 1 315 ? -7.243 -1.273 27.381 1.00 90.50 315 ASP A O 1
ATOM 2684 N N . ILE A 1 316 ? -7.830 -3.441 27.252 1.00 91.06 316 ILE A N 1
ATOM 2685 C CA . ILE A 1 316 ? -9.228 -3.236 27.639 1.00 91.06 316 ILE A CA 1
ATOM 2686 C C . ILE A 1 316 ? -9.298 -2.700 29.070 1.00 91.06 316 ILE A C 1
ATOM 2688 O O . ILE A 1 316 ? -10.067 -1.772 29.331 1.00 91.06 316 ILE A O 1
ATOM 2692 N N . ALA A 1 317 ? -8.494 -3.249 29.986 1.00 89.06 317 ALA A N 1
ATOM 2693 C CA . ALA A 1 317 ? -8.433 -2.776 31.364 1.00 89.06 317 ALA A CA 1
ATOM 2694 C C . ALA A 1 317 ? -7.947 -1.318 31.435 1.00 89.06 317 ALA A C 1
ATOM 2696 O O . ALA A 1 317 ? -8.605 -0.494 32.069 1.00 89.06 317 ALA A O 1
ATOM 2697 N N . SER A 1 318 ? -6.872 -0.971 30.720 1.00 91.44 318 SER A N 1
ATOM 2698 C CA . SER A 1 318 ? -6.366 0.406 30.676 1.00 91.44 318 SER A CA 1
ATOM 2699 C C . SER A 1 318 ? -7.359 1.377 30.031 1.00 91.44 318 SER A C 1
ATOM 2701 O O . SER A 1 318 ? -7.641 2.436 30.586 1.00 91.44 318 SER A O 1
ATOM 2703 N N . ALA A 1 319 ? -7.943 1.027 28.882 1.00 91.06 319 ALA A N 1
ATOM 2704 C CA . ALA A 1 319 ? -8.908 1.881 28.190 1.00 91.06 319 ALA A CA 1
ATOM 2705 C C . ALA A 1 319 ? -10.187 2.105 29.004 1.00 91.06 319 ALA A C 1
ATOM 2707 O O . ALA A 1 319 ? -10.785 3.183 28.936 1.00 91.06 319 ALA A O 1
ATOM 2708 N N . ARG A 1 320 ? -10.590 1.118 29.814 1.00 90.75 320 ARG A N 1
ATOM 2709 C CA . ARG A 1 320 ? -11.729 1.244 30.723 1.00 90.75 320 ARG A CA 1
ATOM 2710 C C . ARG A 1 320 ? -11.556 2.379 31.718 1.00 90.75 320 ARG A C 1
ATOM 2712 O O . ARG A 1 320 ? -12.526 3.089 31.952 1.00 90.75 320 ARG A O 1
ATOM 2719 N N . GLU A 1 321 ? -10.359 2.608 32.251 1.00 89.88 321 GLU A N 1
ATOM 2720 C CA . GLU A 1 321 ? -10.136 3.727 33.173 1.00 89.88 321 GLU A CA 1
ATOM 2721 C C . GLU A 1 321 ? -10.429 5.084 32.521 1.00 89.88 321 GLU A C 1
ATOM 2723 O O . GLU A 1 321 ? -11.004 5.971 33.152 1.00 89.88 321 GLU A O 1
ATOM 2728 N N . TYR A 1 322 ? -10.064 5.255 31.248 1.00 90.12 322 TYR A N 1
ATOM 2729 C CA . TYR A 1 322 ? -10.356 6.478 30.498 1.00 90.12 322 TYR A CA 1
ATOM 2730 C C . TYR A 1 322 ? -11.850 6.606 30.184 1.00 90.12 322 TYR A C 1
ATOM 2732 O O . TYR A 1 322 ? -12.423 7.686 30.341 1.00 90.12 322 TYR A O 1
ATOM 2740 N N . ILE A 1 323 ? -12.494 5.507 29.781 1.00 90.56 323 ILE A N 1
ATOM 2741 C CA . ILE A 1 323 ? -13.925 5.472 29.456 1.00 90.56 323 ILE A CA 1
ATOM 2742 C C . ILE A 1 323 ? -14.787 5.717 30.700 1.00 90.56 323 ILE A C 1
ATOM 2744 O O . ILE A 1 323 ? -15.736 6.495 30.623 1.00 90.56 323 ILE A O 1
ATOM 2748 N N . ASP A 1 324 ? -14.447 5.122 31.845 1.00 89.25 324 ASP A N 1
ATOM 2749 C CA . ASP A 1 324 ? -15.175 5.306 33.106 1.00 89.25 324 ASP A CA 1
ATOM 2750 C C . ASP A 1 324 ? -15.136 6.785 33.537 1.00 89.25 324 ASP A C 1
ATOM 2752 O O . ASP A 1 324 ? -16.182 7.362 33.830 1.00 89.25 324 ASP A O 1
ATOM 2756 N N . ARG A 1 325 ? -13.985 7.470 33.406 1.00 88.31 325 ARG A N 1
ATOM 2757 C CA . ARG A 1 325 ? -13.887 8.927 33.648 1.00 88.31 325 ARG A CA 1
ATOM 2758 C C . ARG A 1 325 ? -14.780 9.758 32.718 1.00 88.31 325 ARG A C 1
ATOM 2760 O O . ARG A 1 325 ? -15.288 10.800 33.131 1.00 88.31 325 ARG A O 1
ATOM 2767 N N . ILE A 1 326 ? -14.942 9.349 31.457 1.00 86.06 326 ILE A N 1
ATOM 2768 C CA . ILE A 1 326 ? -15.832 10.026 30.496 1.00 86.06 326 ILE A CA 1
ATOM 2769 C C . ILE A 1 326 ? -17.298 9.768 30.862 1.00 86.06 326 ILE A C 1
ATOM 2771 O O . ILE A 1 326 ? -18.110 10.694 30.847 1.00 86.06 326 ILE A O 1
ATOM 2775 N N . PHE A 1 327 ? -17.634 8.524 31.204 1.00 87.12 327 PHE A N 1
ATOM 2776 C CA . PHE A 1 327 ? -18.982 8.113 31.578 1.00 87.12 327 PHE A CA 1
ATOM 2777 C C . PHE A 1 327 ? -19.468 8.807 32.852 1.00 87.12 327 PHE A C 1
ATOM 2779 O O . PHE A 1 327 ? -20.591 9.307 32.878 1.00 87.12 327 PHE A O 1
ATOM 2786 N N . ASP A 1 328 ? -18.614 8.907 33.873 1.00 85.75 328 ASP A N 1
ATOM 2787 C CA . ASP A 1 328 ? -18.952 9.554 35.143 1.00 85.75 328 ASP A CA 1
ATOM 2788 C C . ASP A 1 328 ? -19.305 11.035 34.969 1.00 85.75 328 ASP A C 1
ATOM 2790 O O . ASP A 1 328 ? -20.174 11.550 35.674 1.00 85.75 328 ASP A O 1
ATOM 2794 N N . ARG A 1 329 ? -18.683 11.703 33.988 1.00 81.38 329 ARG A N 1
ATOM 2795 C CA . ARG A 1 329 ? -18.979 13.097 33.627 1.00 81.38 329 ARG A CA 1
ATOM 2796 C C . ARG A 1 329 ? -20.281 13.241 32.835 1.00 81.38 329 ARG A C 1
ATOM 2798 O O . ARG A 1 329 ? -20.986 14.224 33.026 1.00 81.38 329 ARG A O 1
ATOM 2805 N N . ASN A 1 330 ? -20.605 12.275 31.972 1.00 74.56 330 ASN A N 1
ATOM 2806 C CA . ASN A 1 330 ? -21.697 12.353 30.994 1.00 74.56 330 ASN A CA 1
ATOM 2807 C C . ASN A 1 330 ? -22.585 11.094 31.030 1.00 74.56 330 ASN A C 1
ATOM 2809 O O . ASN A 1 330 ? -22.660 10.339 30.054 1.00 74.56 330 ASN A O 1
ATOM 2813 N N . LYS A 1 331 ? -23.262 10.852 32.161 1.00 74.69 331 LYS A N 1
ATOM 2814 C CA . LYS A 1 331 ? -24.119 9.671 32.367 1.00 74.69 331 LYS A CA 1
ATOM 2815 C C . LYS A 1 331 ? -25.283 9.644 31.370 1.00 74.69 331 LYS A C 1
ATOM 2817 O O . LYS A 1 331 ? -26.295 10.312 31.554 1.00 74.69 331 LYS A O 1
ATOM 2822 N N . THR A 1 332 ? -25.155 8.832 30.322 1.00 76.00 332 THR A N 1
ATOM 2823 C CA . THR A 1 332 ? -26.178 8.644 29.281 1.00 76.00 332 THR A CA 1
ATOM 2824 C C . THR A 1 332 ? -26.566 7.170 29.149 1.00 76.00 332 THR A C 1
ATOM 2826 O O . THR A 1 332 ? -25.751 6.269 29.356 1.00 76.00 332 THR A O 1
ATOM 2829 N N . ARG A 1 333 ? -27.823 6.899 28.764 1.00 70.94 333 ARG A N 1
ATOM 2830 C CA . ARG A 1 333 ? -28.344 5.528 28.572 1.00 70.94 333 ARG A CA 1
ATOM 2831 C C . ARG A 1 333 ? -27.599 4.761 27.470 1.00 70.94 333 ARG A C 1
ATOM 2833 O O . ARG A 1 333 ? -27.435 3.547 27.558 1.00 70.94 333 ARG A O 1
ATOM 2840 N N . THR A 1 334 ? -27.150 5.460 26.431 1.00 74.56 334 THR A N 1
ATOM 2841 C CA . THR A 1 334 ? -26.341 4.904 25.336 1.00 74.56 334 THR A CA 1
ATOM 2842 C C . THR A 1 334 ? -24.909 4.606 25.780 1.00 74.56 334 THR A C 1
ATOM 2844 O O . THR A 1 334 ? -24.409 3.517 25.494 1.00 74.56 334 THR A O 1
ATOM 2847 N N . GLY A 1 335 ? -24.292 5.500 26.560 1.00 77.94 335 GLY A N 1
ATOM 2848 C CA . GLY A 1 335 ? -22.990 5.261 27.189 1.00 77.94 335 GLY A CA 1
ATOM 2849 C C . GLY A 1 335 ? -22.997 4.036 28.108 1.00 77.94 335 GLY A C 1
ATOM 2850 O O . GLY A 1 335 ? -22.071 3.231 28.068 1.00 77.94 335 GLY A O 1
ATOM 2851 N N . ASP A 1 336 ? -24.083 3.816 28.854 1.00 83.25 336 ASP A N 1
ATOM 2852 C CA . ASP A 1 336 ? -24.224 2.638 29.718 1.00 83.25 336 ASP A CA 1
ATOM 2853 C C . ASP A 1 336 ? -24.267 1.318 28.919 1.00 83.25 336 ASP A C 1
ATOM 2855 O O . ASP A 1 336 ? -23.697 0.305 29.331 1.00 83.25 336 ASP 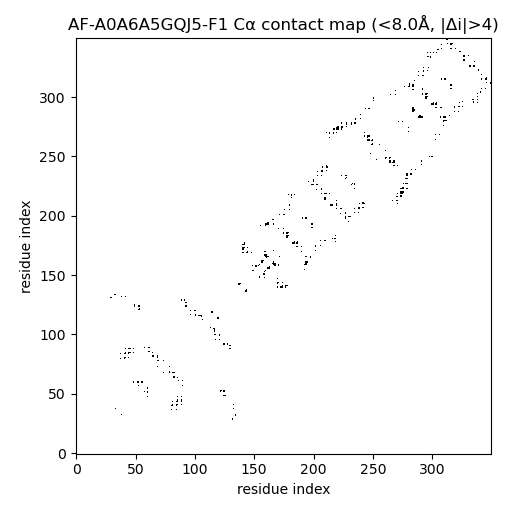A O 1
ATOM 2859 N N . ARG A 1 337 ? -24.875 1.319 27.722 1.00 85.88 337 ARG A N 1
ATOM 2860 C CA . ARG A 1 337 ? -24.845 0.155 26.818 1.00 85.88 337 ARG A CA 1
ATOM 2861 C C . ARG A 1 337 ? -23.423 -0.144 26.337 1.00 85.88 337 ARG A C 1
ATOM 2863 O O . ARG A 1 337 ? -22.998 -1.294 26.418 1.00 85.88 337 ARG A O 1
ATOM 2870 N N . LEU A 1 338 ? -22.691 0.865 25.857 1.00 87.44 338 LEU A N 1
ATOM 2871 C CA . LEU A 1 338 ? -21.311 0.699 25.379 1.00 87.44 338 LEU A CA 1
ATOM 2872 C C . LEU A 1 338 ? -20.365 0.257 26.499 1.00 87.44 338 LEU A C 1
ATOM 2874 O O . LEU A 1 338 ? -19.548 -0.645 26.308 1.00 87.44 338 LEU A O 1
ATOM 2878 N N . ARG A 1 339 ? -20.535 0.821 27.696 1.00 87.19 339 ARG A N 1
ATOM 2879 C CA . ARG A 1 339 ? -19.784 0.434 28.890 1.00 87.19 339 ARG A CA 1
ATOM 2880 C C . ARG A 1 339 ? -20.037 -1.025 29.270 1.00 87.19 339 ARG A C 1
ATOM 2882 O O . ARG A 1 339 ? -19.097 -1.758 29.567 1.00 87.19 339 ARG A O 1
ATOM 2889 N N . ARG A 1 340 ? -21.289 -1.488 29.208 1.00 88.25 340 ARG A N 1
ATOM 2890 C CA . ARG A 1 340 ? -21.615 -2.908 29.414 1.00 88.25 340 ARG A CA 1
ATOM 2891 C C . ARG A 1 340 ? -20.957 -3.811 28.370 1.00 88.25 340 ARG A C 1
ATOM 2893 O O . ARG A 1 340 ? -20.467 -4.875 28.739 1.00 88.25 340 ARG A O 1
ATOM 2900 N N . THR A 1 341 ? -20.900 -3.399 27.102 1.00 87.69 341 THR A N 1
ATOM 2901 C CA . THR A 1 341 ? -20.175 -4.137 26.050 1.00 87.69 341 THR A CA 1
ATOM 2902 C C . THR A 1 341 ? -18.682 -4.252 26.365 1.00 87.69 341 THR A C 1
ATOM 2904 O O . THR A 1 341 ? -18.135 -5.349 26.285 1.00 87.69 341 THR A O 1
ATOM 2907 N N . LEU A 1 342 ? -18.043 -3.159 26.794 1.00 88.75 342 LEU A N 1
ATOM 2908 C CA . LEU A 1 342 ? -16.640 -3.141 27.225 1.00 88.75 342 LEU A CA 1
ATOM 2909 C C . LEU A 1 342 ? -16.383 -4.122 28.381 1.00 88.75 342 LEU A C 1
ATOM 2911 O O . LEU A 1 342 ? -15.475 -4.946 28.299 1.00 88.75 342 LEU A O 1
ATOM 2915 N N . ILE A 1 343 ? -17.207 -4.072 29.433 1.00 88.00 343 ILE A N 1
ATOM 2916 C CA . ILE A 1 343 ? -17.069 -4.945 30.612 1.00 88.00 343 ILE A CA 1
ATOM 2917 C C . ILE A 1 343 ? -17.249 -6.418 30.230 1.00 88.00 343 ILE A C 1
ATOM 2919 O O . ILE A 1 343 ? -16.461 -7.263 30.649 1.00 88.00 343 ILE A O 1
ATOM 2923 N N . ARG A 1 344 ? -18.252 -6.732 29.399 1.00 87.56 344 ARG A N 1
ATOM 2924 C CA . ARG A 1 344 ? -18.443 -8.094 28.879 1.00 87.56 344 ARG A CA 1
ATOM 2925 C C . ARG A 1 344 ? -17.220 -8.558 28.099 1.00 87.56 344 ARG A C 1
ATOM 2927 O O . ARG A 1 344 ? -16.748 -9.667 28.319 1.00 87.56 344 ARG A O 1
ATOM 2934 N N . ARG A 1 345 ? -16.672 -7.707 27.225 1.00 85.62 345 ARG A N 1
ATOM 2935 C CA . ARG A 1 345 ? -15.477 -8.054 26.451 1.00 85.62 345 ARG A CA 1
ATOM 2936 C C . ARG A 1 345 ? -14.291 -8.347 27.369 1.00 85.62 345 ARG A C 1
ATOM 2938 O O . ARG A 1 345 ? -13.643 -9.368 27.171 1.00 85.62 345 ARG A O 1
ATOM 2945 N N . GLN A 1 346 ? -14.075 -7.534 28.405 1.00 85.19 346 GLN A N 1
ATOM 2946 C CA . GLN A 1 346 ? -13.026 -7.749 29.408 1.00 85.19 346 GLN A CA 1
ATOM 2947 C C . GLN A 1 346 ? -13.120 -9.131 30.075 1.00 85.19 346 GLN A C 1
ATOM 2949 O O . GLN A 1 346 ? -12.099 -9.771 30.291 1.00 85.19 346 GLN A O 1
ATOM 2954 N N . GLN A 1 347 ? -14.334 -9.605 30.366 1.00 85.00 347 GLN A N 1
ATOM 2955 C CA . GLN A 1 347 ? -14.566 -10.928 30.959 1.00 85.00 347 GLN A CA 1
ATOM 2956 C C . GLN A 1 347 ? -14.316 -12.076 29.969 1.00 85.00 347 GLN A C 1
ATOM 2958 O O . GLN A 1 347 ? -13.901 -13.151 30.375 1.00 85.00 347 GLN A O 1
ATOM 2963 N N . THR A 1 348 ? -14.558 -11.858 28.672 1.00 83.94 348 THR A N 1
ATOM 2964 C CA . THR A 1 348 ? -14.412 -12.897 27.629 1.00 83.94 348 THR A CA 1
ATOM 2965 C C . THR A 1 348 ? -13.007 -13.038 27.039 1.00 83.94 348 THR A C 1
ATOM 2967 O O . THR A 1 348 ? -12.758 -14.006 26.332 1.00 83.94 348 THR A O 1
ATOM 2970 N N . VAL A 1 349 ? -12.119 -12.060 27.249 1.00 77.44 349 VAL A N 1
ATOM 2971 C CA . VAL A 1 349 ? -10.738 -12.044 26.708 1.00 77.44 349 VAL A CA 1
ATOM 2972 C C . VAL A 1 349 ? -9.716 -12.493 27.766 1.00 77.44 349 VAL A C 1
ATOM 2974 O O . VAL A 1 349 ? -8.518 -12.357 27.539 1.00 77.44 349 VAL A O 1
ATOM 2977 N N . GLN A 1 350 ? -10.182 -12.981 28.925 1.00 52.75 350 GLN A N 1
ATOM 2978 C CA . GLN A 1 350 ? -9.321 -13.485 30.002 1.00 52.75 350 GLN A CA 1
ATOM 2979 C C . GLN A 1 350 ? -8.445 -14.653 29.561 1.00 52.75 350 GLN A C 1
ATOM 2981 O O . GLN A 1 350 ? -8.967 -15.550 28.859 1.00 52.75 350 GLN A O 1
#

Organism: Caenorhabditis remanei (NCBI:txid31234)

Secondary structure (DSSP, 8-state):
-PPP---HHHHHHHHHHHHHHHHHHHHHHHHSPPPHHHHHHHHHHHHHHHHHHTTS-HHHHHHHHHHHHHHTT--HHHHHHHHHHHHHHHHHHHHHHHHHGGGSPPPPS-SS-PPPHHHHHGGGGGG---GGGGTTSTTSHHHHHHHHHHH-SSTTTTTTTTTSSS--HHHHHHHHHHHHTT-HHHHHHHHHHS-HHHHHHHHHHHHHHHHHH---HHHHHHHHHHHHHH-HHHHHHHHHHHHHHHHHHHHH-TTS-HHHHHHHHHHHHHHHHHS-HHHHHHHHHHHHHHHHHHHHHTT-HHHHHHHHHT--HHHHHHHHHHHHHHHHHS--HHHHHHHHHHHHHHHHT-

pLDDT: mean 78.26, std 13.6, range [36.84, 96.5]

Solvent-accessible surface area (backbone atoms only — not comparable to full-atom values): 19958 Å² total; per-residue (Å²): 137,84,82,82,77,78,58,68,66,62,56,51,48,52,52,51,50,54,48,52,52,49,50,50,50,49,54,56,58,68,70,51,82,78,49,72,68,54,51,52,29,38,52,51,32,51,50,51,46,50,71,56,47,78,87,44,56,72,68,59,50,56,56,50,56,72,52,51,47,69,77,64,72,53,59,68,73,58,36,51,51,38,48,53,30,37,52,52,53,52,50,52,53,53,51,50,47,71,72,50,56,78,78,53,78,82,78,72,96,55,101,60,94,71,74,55,69,78,57,58,57,56,78,48,57,78,72,59,79,69,68,83,68,61,80,74,51,78,78,42,41,62,53,41,30,52,54,52,47,72,71,39,92,54,55,67,55,64,51,47,18,76,86,48,100,57,56,31,66,49,56,51,46,24,44,58,54,25,53,76,70,68,39,56,72,60,32,53,58,53,54,74,60,40,50,71,71,44,46,49,56,56,47,57,67,49,48,40,56,47,55,64,65,65,77,57,56,69,53,45,31,52,49,38,43,55,37,43,73,75,39,47,65,63,47,37,62,51,44,44,56,46,52,48,53,31,49,46,56,51,77,66,47,90,84,58,52,74,67,55,34,48,49,29,48,51,46,45,52,50,51,58,70,28,42,36,70,74,46,46,42,48,55,52,52,39,83,80,26,42,67,52,46,47,24,52,75,71,64,37,62,69,63,33,53,57,51,57,74,47,49,52,47,68,51,45,56,57,46,43,58,58,43,50,60,52,39,74,75,55,81,41,79,66,49,52,52,54,51,51,52,52,54,52,49,46,68,72,52,110

Radius of gyration: 34.37 Å; Cα contacts (8 Å, |Δi|>4): 283; chains: 1; bounding box: 68×55×110 Å

Foldseek 3Di:
DDDDDDDVVVVVVVVVVVVVVVVVVCVVVLPDDDDPLLVVLLVVLLVVCLVPLLPDALVVVLVCLLCVLVVVPDDPVSNVSNNVSNVLLSVLLVVQCVVCLVVDDPPDDDPDPDDPSSVVSSNCSNVDDSVSVVVPPCPQLQSVLVVVLVVDPDNQDPQQPVPHLEGHPSLLSNLLVCLVVVVVVSNVVSLVSHDLSHLLVSLLVCQLVCLQVLDDLVSNLVSQVSNCVRPLPSSLVSNQVSLVVLLCCLQPPPPDDPVVNVVSVVSNVSNLVSHDLSNLQCNCPPPNNVQLLVCLLRLVPVSNLVSLVSYALVRLVSVLVSLVVSCVVPVDPSSVVSNVVSVVSNVVRD

Sequence (350 aa):
MAVPRRSNAQSMRRLMEMKKEKEKKEEEYENRIPTLAEMCSSSFATTLFRNKIRWRKLTDLAFELRYFSDELKLPKPIQKILLESMENVLAEAKRWDAKHLEMFVEPSKSRRRALPKSELLRTFYSELIWKRDRKQVGDHPVYDFWLTMMATINKDRLFFGATRRFPNQKVAQCFLFAIKNGYYQLVEYIWNQLTDEHREFLGMIEWRNMCYRARDGQAISFLCKHLCELNPVGTCLNAWQPFFDSFQHLIHDEKSDHLERNQYRRKFIFLLKHCCQTLRTRLVKHSHFRLICDAFRYNEQEIFSLLLENMSSEDIASAREYIDRIFDRNKTRTGDRLRRTLIRRQQTVQ

Nearest PDB structures (foldseek):
  4u6u-assembly2_D  TM=2.516E-01  e=5.663E-01  Kluyveromyces lactis

Mean predicted aligned error: 17.56 Å